Protein AF-A0A6L7G512-F1 (afdb_monomer_lite)

Radius of gyration: 32.89 Å; chains: 1; bounding box: 105×60×98 Å

InterPro domains:
  IPR036365 PGBD-like superfamily [SSF47090] (219-262)
  IPR036366 PGBD superfamily [G3DSA:1.10.101.10] (225-285)

Organism: NCBI:txid2692189

Sequence (289 aa):
MRIPGGPLALLLLGLGTALPGAALAVPCVGENFDQPLPGATGVARETVDVPAANYPGLWQKGIVAGYVYRLYADLTGTLEAWSDTGPSPWRIDVTCRSGESCSQSQRGTPPEEASLAAAALGNCLLGQAVSAADFTAPAPAPAPAAAPAPALAPADAPADAAETGRPAGLSGGDSTSAAQAVAAGEAPPAPDTAPAGGEAPPDGAGPQSAPPQAPATPCGLASIQPGRNPVQTLQRLLGAAGQDPGPADGLMGTRTRQALAALLGNQQAAALSVEQAVSALDQRLCRPE

Foldseek 3Di:
DDDDDDDDPDDPPPPPPPDPPPPPQFQQADLQSPHHHAQWDPKDKAADPDDDPPDQRIWIWTAAQQWIKIGHNQLKMKTFHDDPPDGGQKMWIWHDDAPDFIDIDIHHDDDPLSVQLSNLSRCSSNRHHDHSVSSHDDDPDPPPPPDPPPPDDDDDDDDDDDDDDDDDDDDDDDDDDDDDDDDDDDDDDDDDDDDDDDDDDDDDDPDDPDPPDDDDDQWQLRVDDADPDLQLNLCVSLVVVVAPLDDSPSDLDPSSLVSLCVLLVHNCSSVDDSVRSSVSSRCCGVDPD

pLDDT: mean 77.84, std 20.04, range [36.94, 98.31]

Secondary structure (DSSP, 8-state):
---------------------------SS-TTS-SPPTT-EEEEEEE-SS--TT--SEEEEEEETTEEEEEETTSEEEEEE--SSSS-S-EEEEE--TTSPPEEEEES---HHHHHHHHHHHHHHTT----HHHHSPPPPPPPP--PPPPP-PPPPP----------------------------PPPPPPPP------PPPS------------PPP-GGGGS---SSHHHHHHHHHHHTT------SS---HHHHHHHHHHHT-GGGGGS-HHHHHHHHHHHHHS--

Structure (mmCIF, N/CA/C/O backbone):
data_AF-A0A6L7G512-F1
#
_entry.id   AF-A0A6L7G512-F1
#
loop_
_atom_site.group_PDB
_atom_site.id
_atom_site.type_symbol
_atom_site.label_atom_id
_atom_site.label_alt_id
_atom_site.label_comp_id
_atom_site.label_asym_id
_atom_site.label_entity_id
_atom_site.label_seq_id
_atom_site.pdbx_PDB_ins_code
_atom_site.Cartn_x
_atom_site.Cartn_y
_atom_site.Cartn_z
_atom_site.occupancy
_atom_site.B_iso_or_equiv
_atom_site.auth_seq_id
_atom_site.auth_comp_id
_atom_site.auth_asym_id
_atom_site.auth_atom_id
_atom_site.pdbx_PDB_model_num
ATOM 1 N N . MET A 1 1 ? -61.419 -10.486 -69.264 1.00 47.16 1 MET A N 1
ATOM 2 C CA . MET A 1 1 ? -60.227 -11.211 -68.773 1.00 47.16 1 MET A CA 1
ATOM 3 C C . MET A 1 1 ? -60.213 -11.135 -67.253 1.00 47.16 1 MET A C 1
ATOM 5 O O . MET A 1 1 ? -60.159 -10.039 -66.718 1.00 47.16 1 MET A O 1
ATOM 9 N N . ARG A 1 2 ? -60.392 -12.277 -66.577 1.00 51.00 2 ARG A N 1
ATOM 10 C CA . ARG A 1 2 ? -60.352 -12.440 -65.112 1.00 51.00 2 ARG A CA 1
ATOM 11 C C . ARG A 1 2 ? -58.931 -12.863 -64.725 1.00 51.00 2 ARG A C 1
ATOM 13 O O . ARG A 1 2 ? -58.455 -13.846 -65.282 1.00 51.00 2 ARG A O 1
ATOM 20 N N . ILE A 1 3 ? -58.299 -12.168 -63.782 1.00 49.72 3 ILE A N 1
ATOM 21 C CA . ILE A 1 3 ? -57.072 -12.619 -63.106 1.00 49.72 3 ILE A CA 1
ATOM 22 C C . ILE A 1 3 ? -57.438 -12.892 -61.634 1.00 49.72 3 ILE A C 1
ATOM 24 O O . ILE A 1 3 ? -58.091 -12.040 -61.027 1.00 49.72 3 ILE A O 1
ATOM 28 N N . PRO A 1 4 ? -57.113 -14.075 -61.079 1.00 64.31 4 PRO A N 1
ATOM 29 C CA . PRO A 1 4 ? -57.481 -14.465 -59.721 1.00 64.31 4 PRO A CA 1
ATOM 30 C C . PRO A 1 4 ? -56.522 -13.875 -58.678 1.00 64.31 4 PRO A C 1
ATOM 32 O O . PRO A 1 4 ? -55.326 -13.728 -58.924 1.00 64.31 4 PRO A O 1
ATOM 35 N N . GLY A 1 5 ? -57.074 -13.547 -57.508 1.00 58.62 5 GLY A N 1
ATOM 36 C CA . GLY A 1 5 ? -56.340 -13.060 -56.346 1.00 58.62 5 GLY A CA 1
ATOM 37 C C . GLY A 1 5 ? -55.573 -14.167 -55.621 1.00 58.62 5 GLY A C 1
ATOM 38 O O . GLY A 1 5 ? -56.066 -15.283 -55.468 1.00 58.62 5 GLY A O 1
ATOM 39 N N . GLY A 1 6 ? -54.380 -13.817 -55.145 1.00 55.09 6 GLY A N 1
ATOM 40 C CA . GLY A 1 6 ? -53.618 -14.574 -54.156 1.00 55.09 6 GLY A CA 1
ATOM 41 C C . GLY A 1 6 ? -53.439 -13.733 -52.884 1.00 55.09 6 GLY A C 1
ATOM 42 O O . GLY A 1 6 ? -53.294 -12.512 -52.993 1.00 55.09 6 GLY A O 1
ATOM 43 N N . PRO A 1 7 ? -53.475 -14.339 -51.684 1.00 61.19 7 PRO A N 1
ATOM 44 C CA . PRO A 1 7 ? -53.345 -13.608 -50.432 1.00 61.19 7 PRO A CA 1
ATOM 45 C C . PRO A 1 7 ? -51.887 -13.191 -50.213 1.00 61.19 7 PRO A C 1
ATOM 47 O O . PRO A 1 7 ? -50.977 -14.019 -50.182 1.00 61.19 7 PRO A O 1
ATOM 50 N N . LEU A 1 8 ? -51.679 -11.886 -50.053 1.00 61.16 8 LEU A N 1
ATOM 51 C CA . LEU A 1 8 ? -50.407 -11.291 -49.667 1.00 61.16 8 LEU A CA 1
ATOM 52 C C . LEU A 1 8 ? -50.157 -11.614 -48.182 1.00 61.16 8 LEU A C 1
ATOM 54 O O . LEU A 1 8 ? -50.692 -10.956 -47.291 1.00 61.16 8 LEU A O 1
ATOM 58 N N . ALA A 1 9 ? -49.392 -12.672 -47.915 1.00 56.28 9 ALA A N 1
ATOM 59 C CA . ALA A 1 9 ? -48.936 -13.017 -46.574 1.00 56.28 9 ALA A CA 1
ATOM 60 C C . ALA A 1 9 ? -47.845 -12.023 -46.140 1.00 56.28 9 ALA A C 1
ATOM 62 O O . ALA A 1 9 ? -46.694 -12.110 -46.567 1.00 56.28 9 ALA A O 1
ATOM 63 N N . LEU A 1 10 ? -48.230 -11.048 -45.315 1.00 59.72 10 LEU A N 1
ATOM 64 C CA . LEU A 1 10 ? -47.330 -10.072 -44.709 1.00 59.72 10 LEU A CA 1
ATOM 65 C C . LEU A 1 10 ? -46.574 -10.747 -43.550 1.00 59.72 10 LEU A C 1
ATOM 67 O O . LEU A 1 10 ? -47.093 -10.881 -42.443 1.00 59.72 10 LEU A O 1
ATOM 71 N N . LEU A 1 11 ? -45.359 -11.223 -43.818 1.00 60.06 11 LEU A N 1
ATOM 72 C CA . LEU A 1 11 ? -44.483 -11.837 -42.821 1.00 60.06 11 LEU A CA 1
ATOM 73 C C . LEU A 1 11 ? -43.680 -10.726 -42.118 1.00 60.06 11 LEU A C 1
ATOM 75 O O . LEU A 1 11 ? -42.641 -10.283 -42.601 1.00 60.06 11 LEU A O 1
ATOM 79 N N . LEU A 1 12 ? -44.203 -10.232 -40.992 1.00 53.69 12 LEU A N 1
ATOM 80 C CA . LEU A 1 12 ? -43.515 -9.300 -40.091 1.00 53.69 12 LEU A CA 1
ATOM 81 C C . LEU A 1 12 ? -42.416 -10.051 -39.319 1.00 53.69 12 LEU A C 1
ATOM 83 O O . LEU A 1 12 ? -42.640 -10.580 -38.233 1.00 53.69 12 LEU A O 1
ATOM 87 N N . LEU A 1 13 ? -41.217 -10.106 -39.900 1.00 57.62 13 LEU A N 1
ATOM 88 C CA . LEU A 1 13 ? -39.984 -10.484 -39.209 1.00 57.62 13 LEU A CA 1
ATOM 89 C C . LEU A 1 13 ? -39.595 -9.358 -38.240 1.00 57.62 13 LEU A C 1
ATOM 91 O O . LEU A 1 13 ? -38.955 -8.378 -38.617 1.00 57.62 13 LEU A O 1
ATOM 95 N N . GLY A 1 14 ? -40.014 -9.494 -36.983 1.00 51.41 14 GLY A N 1
ATOM 96 C CA . GLY A 1 14 ? -39.546 -8.658 -35.883 1.00 51.41 14 GLY A CA 1
ATOM 97 C C . GLY A 1 14 ? -38.083 -8.963 -35.565 1.00 51.41 14 GLY A C 1
ATOM 98 O O . GLY A 1 14 ? -37.797 -9.842 -34.757 1.00 51.41 14 GLY A O 1
ATOM 99 N N . LEU A 1 15 ? -37.155 -8.235 -36.193 1.00 62.34 15 LEU A N 1
ATOM 100 C CA . LEU A 1 15 ? -35.772 -8.143 -35.727 1.00 62.34 15 LEU A CA 1
ATOM 101 C C . LEU A 1 15 ? -35.766 -7.365 -34.403 1.00 62.34 15 LEU A C 1
ATOM 103 O O . LEU A 1 15 ? -35.697 -6.138 -34.379 1.00 62.34 15 LEU A O 1
ATOM 107 N N . GLY A 1 16 ? -35.860 -8.090 -33.289 1.00 53.38 16 GLY A N 1
ATOM 108 C CA . GLY A 1 16 ? -35.550 -7.561 -31.967 1.00 53.38 16 GLY A CA 1
ATOM 109 C C . GLY A 1 16 ? -34.047 -7.326 -31.856 1.00 53.38 16 GLY A C 1
ATOM 110 O O . GLY A 1 16 ? -33.309 -8.209 -31.430 1.00 53.38 16 GLY A O 1
ATOM 111 N N . THR A 1 17 ? -33.579 -6.146 -32.259 1.00 60.88 17 THR A N 1
ATOM 112 C CA . THR A 1 17 ? -32.226 -5.678 -31.949 1.00 60.88 17 THR A CA 1
ATOM 113 C C . THR A 1 17 ? -32.132 -5.459 -30.443 1.00 60.88 17 THR A C 1
ATOM 115 O O . THR A 1 17 ? -32.562 -4.426 -29.930 1.00 60.88 17 THR A O 1
ATOM 118 N N . ALA A 1 18 ? -31.602 -6.449 -29.723 1.00 58.38 18 ALA A N 1
ATOM 119 C CA . ALA A 1 18 ? -31.149 -6.267 -28.354 1.00 58.38 18 ALA A CA 1
ATOM 120 C C . ALA A 1 18 ? -30.026 -5.222 -28.379 1.00 58.38 18 ALA A C 1
ATOM 122 O O . ALA A 1 18 ? -28.913 -5.513 -28.816 1.00 58.38 18 ALA A O 1
ATOM 123 N N . LEU A 1 19 ? -30.336 -3.985 -27.984 1.00 63.53 19 LEU A N 1
ATOM 124 C CA . LEU A 1 19 ? -29.306 -2.984 -27.742 1.00 63.53 19 LEU A CA 1
ATOM 125 C C . LEU A 1 19 ? -28.418 -3.518 -26.611 1.00 63.53 19 LEU A C 1
ATOM 127 O O . LEU A 1 19 ? -28.951 -3.798 -25.532 1.00 63.53 19 LEU A O 1
ATOM 131 N N . PRO A 1 20 ? -27.101 -3.692 -26.824 1.00 63.34 20 PRO A N 1
ATOM 132 C CA . PRO A 1 20 ? -26.201 -3.996 -25.728 1.00 63.34 20 PRO A CA 1
ATOM 133 C C . PRO A 1 20 ? -26.309 -2.837 -24.740 1.00 63.34 20 PRO A C 1
ATOM 135 O O . PRO A 1 20 ? -26.026 -1.688 -25.082 1.00 63.34 20 PRO A O 1
ATOM 138 N N . GLY A 1 21 ? -26.810 -3.129 -23.540 1.00 57.78 21 GLY A N 1
ATOM 139 C CA . GLY A 1 21 ? -26.866 -2.150 -22.468 1.00 57.78 21 GLY A CA 1
ATOM 140 C C . GLY A 1 21 ? -25.460 -1.614 -22.252 1.00 57.78 21 GLY A C 1
ATOM 141 O O . GLY A 1 21 ? -24.543 -2.391 -21.987 1.00 57.78 21 GLY A O 1
ATOM 142 N N . ALA A 1 22 ? -25.285 -0.304 -22.414 1.00 52.94 22 ALA A N 1
ATOM 143 C CA . ALA A 1 22 ? -24.055 0.368 -22.045 1.00 52.94 22 ALA A CA 1
ATOM 144 C C . ALA A 1 22 ? -23.878 0.175 -20.536 1.00 52.94 22 ALA A C 1
ATOM 146 O O . ALA A 1 22 ? -24.505 0.864 -19.731 1.00 52.94 22 ALA A O 1
ATOM 147 N N . ALA A 1 23 ? -23.083 -0.823 -20.155 1.00 58.09 23 ALA A N 1
ATOM 148 C CA . ALA A 1 23 ? -22.605 -0.952 -18.797 1.00 58.09 23 ALA A CA 1
ATOM 149 C C . ALA A 1 23 ? -21.802 0.318 -18.526 1.00 58.09 23 ALA A C 1
ATOM 151 O O . ALA A 1 23 ? -20.754 0.537 -19.135 1.00 58.09 23 ALA A O 1
ATOM 152 N N . LEU A 1 24 ? -22.351 1.199 -17.688 1.00 56.44 24 LEU A N 1
ATOM 153 C CA . LEU A 1 24 ? -21.620 2.361 -17.218 1.00 56.44 24 LEU A CA 1
ATOM 154 C C . LEU A 1 24 ? -20.349 1.826 -16.565 1.00 56.44 24 LEU A C 1
ATOM 156 O O . LEU A 1 24 ? -20.419 1.039 -15.621 1.00 56.44 24 LEU A O 1
ATOM 160 N N . ALA A 1 25 ? -19.208 2.192 -17.144 1.00 57.16 25 ALA A N 1
ATOM 161 C CA . ALA A 1 25 ? -17.897 1.895 -16.607 1.00 57.16 25 ALA A CA 1
ATOM 162 C C . ALA A 1 25 ? -17.868 2.376 -15.155 1.00 57.16 25 ALA A C 1
ATOM 164 O O . ALA A 1 25 ? -17.892 3.579 -14.898 1.00 57.16 25 ALA A O 1
ATOM 165 N N . VAL A 1 26 ? -17.899 1.436 -14.211 1.00 68.56 26 VAL A N 1
ATOM 166 C CA . VAL A 1 26 ? -17.764 1.767 -12.795 1.00 68.56 26 VAL A CA 1
ATOM 167 C C . VAL A 1 26 ? -16.361 2.349 -12.624 1.00 68.56 26 VAL A C 1
ATOM 169 O O . VAL A 1 26 ? -15.409 1.739 -13.126 1.00 68.56 26 VAL A O 1
ATOM 172 N N . PRO A 1 27 ? -16.212 3.518 -11.976 1.00 75.88 27 PRO A N 1
ATOM 173 C CA . PRO A 1 27 ? -14.898 4.072 -11.706 1.00 75.88 27 PRO A CA 1
ATOM 174 C C . PRO A 1 27 ? -14.071 3.026 -10.960 1.00 75.88 27 PRO A C 1
ATOM 176 O O . PRO A 1 27 ? -14.534 2.372 -10.029 1.00 75.88 27 PRO A O 1
ATOM 179 N N . CYS A 1 28 ? -12.845 2.825 -11.418 1.00 84.38 28 CYS A N 1
ATOM 180 C CA . CYS A 1 28 ? -11.943 1.796 -10.902 1.00 84.38 28 CYS A CA 1
ATOM 181 C C . CYS A 1 28 ? -11.558 1.991 -9.424 1.00 84.38 28 CYS A C 1
ATOM 183 O O . CYS A 1 28 ? -11.136 1.038 -8.774 1.00 84.38 28 CYS A O 1
ATOM 185 N N . VAL A 1 29 ? -11.714 3.210 -8.903 1.00 83.25 29 VAL A N 1
ATOM 186 C CA . VAL A 1 29 ? -11.622 3.550 -7.484 1.00 83.25 29 VAL A CA 1
ATOM 187 C C . VAL A 1 29 ? -12.834 4.403 -7.137 1.00 83.25 29 VAL A C 1
ATOM 189 O O . VAL A 1 29 ? -13.165 5.342 -7.860 1.00 83.25 29 VAL A O 1
ATOM 192 N N . GLY A 1 30 ? -13.504 4.075 -6.034 1.00 83.94 30 GLY A N 1
ATOM 193 C CA . GLY A 1 30 ? -14.590 4.896 -5.505 1.00 83.94 30 GLY A CA 1
ATOM 194 C C . GLY A 1 30 ? -14.076 6.258 -5.034 1.00 83.94 30 GLY A C 1
ATOM 195 O O . GLY A 1 30 ? -12.899 6.398 -4.695 1.00 83.94 30 GLY A O 1
ATOM 196 N N . GLU A 1 31 ? -14.968 7.250 -4.952 1.00 82.31 31 GLU A N 1
ATOM 197 C CA . GLU A 1 31 ? -14.641 8.609 -4.481 1.00 82.31 31 GLU A CA 1
ATOM 198 C C . GLU A 1 31 ? -13.955 8.620 -3.099 1.00 82.31 31 GLU A C 1
ATOM 200 O O . GLU A 1 31 ? -13.202 9.539 -2.790 1.00 82.31 31 GLU A O 1
ATOM 205 N N . ASN A 1 32 ? -14.171 7.583 -2.276 1.00 86.06 32 ASN A N 1
ATOM 206 C CA . ASN A 1 32 ? -13.600 7.454 -0.934 1.00 86.06 32 ASN A CA 1
ATOM 207 C C . ASN A 1 32 ? -12.530 6.358 -0.820 1.00 86.06 32 ASN A C 1
ATOM 209 O O . ASN A 1 32 ? -12.247 5.890 0.296 1.00 86.06 32 ASN A O 1
ATOM 213 N N . PHE A 1 33 ? -11.944 5.930 -1.946 1.00 91.88 33 PHE A N 1
ATOM 214 C CA . PHE A 1 33 ? -10.959 4.843 -2.005 1.00 91.88 33 PHE A CA 1
ATOM 215 C C . PHE A 1 33 ? -11.460 3.533 -1.373 1.00 91.88 33 PHE A C 1
ATOM 217 O O . PHE A 1 33 ? -10.685 2.739 -0.835 1.00 91.88 33 PHE A O 1
ATOM 224 N N . ASP A 1 34 ? -12.774 3.329 -1.395 1.00 89.00 34 ASP A N 1
ATOM 225 C CA . ASP A 1 34 ? -13.483 2.181 -0.829 1.00 89.00 34 ASP A CA 1
ATOM 226 C C . ASP A 1 34 ? -13.515 0.978 -1.781 1.00 89.00 34 ASP A C 1
ATOM 228 O O . ASP A 1 34 ? -13.637 -0.162 -1.333 1.00 89.00 34 ASP A O 1
ATOM 232 N N . GLN A 1 35 ? -13.319 1.222 -3.078 1.00 91.88 35 GLN A N 1
ATOM 233 C CA . GLN A 1 35 ? -13.223 0.181 -4.090 1.00 91.88 35 GLN A CA 1
ATOM 234 C C . GLN A 1 35 ? -11.752 -0.135 -4.409 1.00 91.88 35 GLN A C 1
ATOM 236 O O . GLN A 1 35 ? -10.982 0.792 -4.679 1.00 91.88 35 GLN A O 1
ATOM 241 N N . PRO A 1 36 ? -11.328 -1.410 -4.355 1.00 94.12 36 PRO A N 1
ATOM 242 C CA . PRO A 1 36 ? -9.974 -1.809 -4.725 1.00 94.12 36 PRO A CA 1
ATOM 243 C C . PRO A 1 36 ? -9.766 -1.749 -6.242 1.00 94.12 36 PRO A C 1
ATOM 245 O O . PRO A 1 36 ? -10.708 -1.966 -7.007 1.00 94.12 36 PRO A O 1
ATOM 248 N N . LEU A 1 37 ? -8.513 -1.552 -6.671 1.00 94.94 37 LEU A N 1
ATOM 249 C CA . LEU A 1 37 ? -8.147 -1.706 -8.080 1.00 94.94 37 LEU A CA 1
ATOM 250 C C . LEU A 1 37 ? -8.505 -3.121 -8.587 1.00 94.94 37 LEU A C 1
ATOM 252 O O . LEU A 1 37 ? -8.323 -4.103 -7.858 1.00 94.94 37 LEU A O 1
ATOM 256 N N . PRO A 1 38 ? -8.975 -3.269 -9.837 1.00 93.88 38 PRO A N 1
ATOM 257 C CA . PRO A 1 38 ? -9.246 -4.577 -10.426 1.00 93.88 38 PRO A CA 1
ATOM 258 C C . PRO A 1 38 ? -8.023 -5.506 -10.380 1.00 93.88 38 PRO A C 1
ATOM 260 O O . PRO A 1 38 ? -6.967 -5.188 -10.917 1.00 93.88 38 PRO A O 1
ATOM 263 N N . GLY A 1 39 ? -8.172 -6.671 -9.744 1.00 93.00 39 GLY A N 1
ATOM 264 C CA . GLY A 1 39 ? -7.083 -7.643 -9.577 1.00 93.00 39 GLY A CA 1
ATOM 265 C C . GLY A 1 39 ? -6.109 -7.330 -8.436 1.00 93.00 39 GLY A C 1
ATOM 266 O O . GLY A 1 39 ? -5.156 -8.081 -8.235 1.00 93.00 39 GLY A O 1
ATOM 267 N N . ALA A 1 40 ? -6.338 -6.259 -7.672 1.00 96.00 40 ALA A N 1
ATOM 268 C CA . ALA A 1 40 ? -5.511 -5.947 -6.521 1.00 96.00 40 ALA A CA 1
ATOM 269 C C . ALA A 1 40 ? -5.783 -6.866 -5.324 1.00 96.00 40 ALA A C 1
ATOM 271 O O . ALA A 1 40 ? -6.912 -7.273 -5.049 1.00 96.00 40 ALA A O 1
ATOM 272 N N . THR A 1 41 ? -4.728 -7.136 -4.563 1.00 95.94 41 THR A N 1
ATOM 273 C CA . THR A 1 41 ? -4.755 -7.907 -3.317 1.00 95.94 41 THR A CA 1
ATOM 274 C C . THR A 1 41 ? -4.118 -7.106 -2.185 1.00 95.94 41 THR A C 1
ATOM 276 O O . THR A 1 41 ? -3.411 -6.124 -2.420 1.00 95.94 41 THR A O 1
ATOM 279 N N . GLY A 1 42 ? -4.409 -7.484 -0.935 1.00 94.12 42 GLY A N 1
ATOM 280 C CA . GLY A 1 42 ? -3.861 -6.797 0.241 1.00 94.12 42 GLY A CA 1
ATOM 281 C C . GLY A 1 42 ? -4.232 -5.312 0.318 1.00 94.12 42 GLY A C 1
ATOM 282 O O . GLY A 1 42 ? -3.453 -4.514 0.836 1.00 94.12 42 GLY A O 1
ATOM 283 N N . VAL A 1 43 ? -5.389 -4.933 -0.238 1.00 96.56 43 VAL A N 1
ATOM 284 C CA . VAL A 1 43 ? -5.797 -3.531 -0.334 1.00 96.56 43 VAL A CA 1
ATOM 285 C C . VAL A 1 43 ? -6.154 -2.993 1.045 1.00 96.56 43 VAL A C 1
ATOM 287 O O . VAL A 1 43 ? -6.997 -3.545 1.751 1.00 96.56 43 VAL A O 1
ATOM 290 N N . ALA A 1 44 ? -5.512 -1.892 1.417 1.00 95.19 44 ALA A N 1
ATOM 291 C CA . ALA A 1 44 ? -5.744 -1.185 2.659 1.00 95.19 44 ALA A CA 1
ATOM 292 C C . ALA A 1 44 ? -5.918 0.307 2.383 1.00 95.19 44 ALA A C 1
ATOM 294 O O . ALA A 1 44 ? -5.197 0.905 1.583 1.00 95.19 44 ALA A O 1
ATOM 295 N N . ARG A 1 45 ? -6.866 0.910 3.095 1.00 94.56 45 ARG A N 1
ATOM 296 C CA . ARG A 1 45 ? -7.060 2.354 3.118 1.00 94.56 45 ARG A CA 1
ATOM 297 C C . ARG A 1 45 ? -6.368 2.914 4.348 1.00 94.56 45 ARG A C 1
ATOM 299 O O . ARG A 1 45 ? -6.588 2.429 5.457 1.00 94.56 45 ARG A O 1
ATOM 306 N N . GLU A 1 46 ? -5.536 3.918 4.148 1.00 92.31 46 GLU A N 1
ATOM 307 C CA . GLU A 1 46 ? -4.810 4.582 5.217 1.00 92.31 46 GLU A CA 1
ATOM 308 C C . GLU A 1 46 ? -5.282 6.026 5.332 1.00 92.31 46 GLU A C 1
ATOM 310 O O . GLU A 1 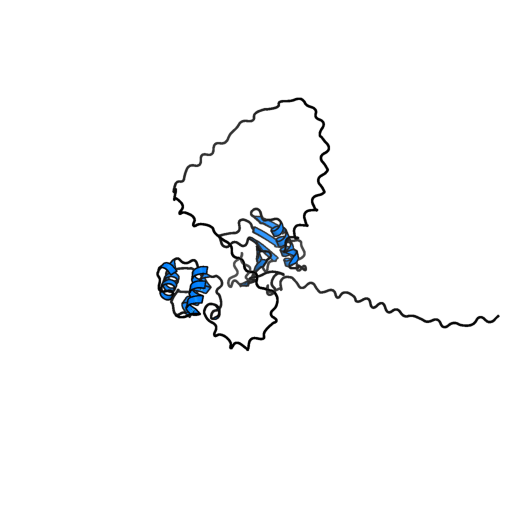46 ? -5.546 6.701 4.337 1.00 92.31 46 GLU A O 1
ATOM 315 N N . THR A 1 47 ? -5.418 6.474 6.575 1.00 90.12 47 THR A N 1
ATOM 316 C CA . THR A 1 47 ? -5.796 7.839 6.928 1.00 90.12 47 THR A CA 1
ATOM 317 C C . THR A 1 47 ? -4.757 8.426 7.860 1.00 90.12 47 THR A C 1
ATOM 319 O O . THR A 1 47 ? -4.295 7.735 8.773 1.00 90.12 47 THR A O 1
ATOM 322 N N . VAL A 1 48 ? -4.439 9.704 7.684 1.00 86.38 48 VAL A N 1
ATOM 323 C CA . VAL A 1 48 ? -3.598 10.452 8.624 1.00 86.38 48 VAL A CA 1
ATOM 324 C C . VAL A 1 48 ? -4.423 11.561 9.253 1.00 86.38 48 VAL A C 1
ATOM 326 O O . VAL A 1 48 ? -5.063 12.339 8.556 1.00 86.38 48 VAL A O 1
ATOM 329 N N . ASP A 1 49 ? -4.386 11.604 10.582 1.00 77.25 49 ASP A N 1
ATOM 330 C CA . ASP A 1 49 ? -5.160 12.525 11.423 1.00 77.25 49 ASP A CA 1
ATOM 331 C C . ASP A 1 49 ? -4.679 13.982 11.292 1.00 77.25 49 ASP A C 1
ATOM 333 O O . ASP A 1 49 ? -5.459 14.926 11.348 1.00 77.25 49 ASP A O 1
ATOM 337 N N . VAL A 1 50 ? -3.379 14.176 11.043 1.00 76.44 50 VAL A N 1
ATOM 338 C CA . VAL A 1 50 ? -2.773 15.501 10.865 1.00 76.44 50 VAL A CA 1
ATOM 339 C C . VAL A 1 50 ? -2.296 15.656 9.420 1.00 76.44 50 VAL A C 1
ATOM 341 O O . VAL A 1 50 ? -1.227 15.139 9.082 1.00 76.44 50 VAL A O 1
ATOM 344 N N . PRO A 1 51 ? -3.048 16.362 8.555 1.00 64.50 51 PRO A N 1
ATOM 345 C CA . PRO A 1 51 ? -2.619 16.645 7.193 1.00 64.50 51 PRO A CA 1
ATOM 346 C C . PRO A 1 51 ? -1.327 17.465 7.230 1.00 64.50 51 PRO A C 1
ATOM 348 O O . PRO A 1 51 ? -1.319 18.635 7.613 1.00 64.50 51 PRO A O 1
ATOM 351 N N . ALA A 1 52 ? -0.212 16.849 6.856 1.00 70.38 52 ALA A N 1
ATOM 352 C CA . ALA A 1 52 ? 0.997 17.583 6.518 1.00 70.38 52 ALA A CA 1
ATOM 353 C C . ALA A 1 52 ? 0.932 17.965 5.036 1.00 70.38 52 ALA A C 1
ATOM 355 O O . ALA A 1 52 ? 0.297 17.269 4.247 1.00 70.38 52 ALA A O 1
ATOM 356 N N . ALA A 1 53 ? 1.642 19.023 4.637 1.00 65.94 53 ALA A N 1
ATOM 357 C CA . ALA A 1 53 ? 1.649 19.518 3.254 1.00 65.94 53 ALA A CA 1
ATOM 358 C C . ALA A 1 53 ? 1.955 18.441 2.188 1.00 65.94 53 ALA A C 1
ATOM 360 O O . ALA A 1 53 ? 1.558 18.595 1.042 1.00 65.94 53 ALA A O 1
ATOM 361 N N . ASN A 1 54 ? 2.624 17.348 2.575 1.00 63.34 54 ASN A N 1
ATOM 362 C CA . ASN A 1 54 ? 3.038 16.267 1.678 1.00 63.34 54 ASN A CA 1
ATOM 363 C C . ASN A 1 54 ? 2.220 14.968 1.836 1.00 63.34 54 ASN A C 1
ATOM 365 O O . ASN A 1 54 ? 2.561 13.974 1.202 1.00 63.34 54 ASN A O 1
ATOM 369 N N . TYR A 1 55 ? 1.203 14.935 2.706 1.00 67.00 55 TYR A N 1
ATOM 370 C CA . TYR A 1 55 ? 0.415 13.728 2.976 1.00 67.00 55 TYR A CA 1
ATOM 371 C C . TYR A 1 55 ? -1.081 14.040 2.888 1.00 67.00 55 TYR A C 1
ATOM 373 O O . TYR A 1 55 ? -1.660 14.509 3.874 1.00 67.00 55 TYR A O 1
ATOM 381 N N . PRO A 1 56 ? -1.724 13.787 1.732 1.00 65.31 56 PRO A N 1
ATOM 382 C CA . PRO A 1 56 ? -3.172 13.883 1.635 1.00 65.31 56 PRO A CA 1
ATOM 383 C C . PRO A 1 56 ? -3.764 12.871 2.619 1.00 65.31 56 PRO A C 1
ATOM 385 O O . PRO A 1 56 ? -3.354 11.713 2.659 1.00 65.31 56 PRO A O 1
ATOM 388 N N . GLY A 1 57 ? -4.677 13.323 3.479 1.00 83.25 57 GLY A N 1
ATOM 389 C CA . GLY A 1 57 ? -5.125 12.587 4.669 1.00 83.25 57 GLY A CA 1
ATOM 390 C C . GLY A 1 57 ? -5.810 11.237 4.414 1.00 83.25 57 GLY A C 1
ATOM 391 O O . GLY A 1 57 ? -6.189 10.585 5.383 1.00 83.25 57 GLY A O 1
ATOM 392 N N . LEU A 1 58 ? -5.961 10.810 3.156 1.00 90.62 58 LEU A N 1
ATOM 393 C CA . LEU A 1 58 ? -6.511 9.526 2.735 1.00 90.62 58 LEU A CA 1
ATOM 394 C C . LEU A 1 58 ? -5.734 8.993 1.521 1.00 90.62 58 LEU A C 1
ATOM 396 O O . LEU A 1 58 ? -5.585 9.700 0.522 1.00 90.62 58 LEU A O 1
ATOM 400 N N . TRP A 1 59 ? -5.287 7.739 1.584 1.00 94.38 59 TRP A N 1
ATOM 401 C CA . TRP A 1 59 ? -4.759 7.020 0.422 1.00 94.38 59 TRP A CA 1
ATOM 402 C C . TRP A 1 59 ? -5.121 5.538 0.464 1.00 94.38 59 TRP A C 1
ATOM 404 O O . TRP A 1 59 ? -5.407 4.968 1.520 1.00 94.38 59 TRP A O 1
ATOM 414 N N . GLN A 1 60 ? -5.095 4.899 -0.701 1.00 96.00 60 GLN A N 1
ATOM 415 C CA . GLN A 1 60 ? -5.208 3.450 -0.834 1.00 96.00 60 GLN A CA 1
ATOM 416 C C . GLN A 1 60 ? -3.844 2.867 -1.167 1.00 96.00 60 GLN A C 1
ATOM 418 O O . GLN A 1 60 ? -3.116 3.425 -1.982 1.00 96.00 60 GLN A O 1
ATOM 423 N N . LYS A 1 61 ? -3.506 1.728 -0.573 1.00 96.56 61 LYS A N 1
ATOM 424 C CA . LYS A 1 61 ? -2.344 0.930 -0.961 1.00 96.56 61 LYS A CA 1
ATOM 425 C C . LYS A 1 61 ? -2.755 -0.514 -1.195 1.00 96.56 61 LYS A C 1
ATOM 427 O O . LYS A 1 61 ? -3.689 -0.990 -0.556 1.00 96.56 61 LYS A O 1
ATOM 432 N N . GLY A 1 62 ? -2.039 -1.219 -2.055 1.00 96.25 62 GLY A N 1
ATOM 433 C CA . GLY A 1 62 ? -2.271 -2.637 -2.308 1.00 96.25 62 GLY A CA 1
ATOM 434 C C . GLY A 1 62 ? -1.211 -3.220 -3.230 1.00 96.25 62 GLY A C 1
ATOM 435 O O . GLY A 1 62 ? -0.206 -2.569 -3.519 1.00 96.25 62 GLY A O 1
ATOM 436 N N . ILE A 1 63 ? -1.444 -4.447 -3.684 1.00 96.31 63 ILE A N 1
ATOM 437 C CA . ILE A 1 63 ? -0.572 -5.151 -4.624 1.00 96.31 63 ILE A CA 1
ATOM 438 C C . ILE A 1 63 ? -1.366 -5.453 -5.888 1.00 96.31 63 ILE A C 1
ATOM 440 O O . ILE A 1 63 ? -2.412 -6.091 -5.799 1.00 96.31 63 ILE A O 1
ATOM 444 N N . VAL A 1 64 ? -0.872 -5.045 -7.054 1.00 96.31 64 VAL A N 1
ATOM 445 C CA . VAL A 1 64 ? -1.478 -5.344 -8.359 1.00 96.31 64 VAL A CA 1
ATOM 446 C C . VAL A 1 64 ? -0.395 -5.830 -9.318 1.00 96.31 64 VAL A C 1
ATOM 448 O O . VAL A 1 64 ? 0.665 -5.220 -9.407 1.00 96.31 64 VAL A O 1
ATOM 451 N N . ALA A 1 65 ? -0.624 -6.970 -9.977 1.00 93.44 65 ALA A N 1
ATOM 452 C CA . ALA A 1 65 ? 0.348 -7.606 -10.877 1.00 93.44 65 ALA A CA 1
ATOM 453 C C . ALA A 1 65 ? 1.765 -7.798 -10.280 1.00 93.44 65 ALA A C 1
ATOM 455 O O . ALA A 1 65 ? 2.762 -7.749 -10.989 1.00 93.44 65 ALA A O 1
ATOM 456 N N . GLY A 1 66 ? 1.864 -8.012 -8.961 1.00 92.69 66 GLY A N 1
ATOM 457 C CA . GLY A 1 66 ? 3.147 -8.152 -8.255 1.00 92.69 66 GLY A CA 1
ATOM 458 C C . GLY A 1 66 ? 3.828 -6.829 -7.876 1.00 92.69 66 GLY A C 1
ATOM 459 O O . GLY A 1 66 ? 4.899 -6.848 -7.271 1.00 92.69 66 GLY A O 1
ATOM 460 N N . TYR A 1 67 ? 3.205 -5.687 -8.170 1.00 96.38 67 TYR A N 1
ATOM 461 C CA . TYR A 1 67 ? 3.695 -4.355 -7.816 1.00 96.38 67 TYR A CA 1
ATOM 462 C C . TYR A 1 67 ? 2.925 -3.767 -6.646 1.00 96.38 67 TYR A C 1
ATOM 464 O O . TYR A 1 67 ? 1.707 -3.919 -6.548 1.00 96.38 67 TYR A O 1
ATOM 472 N N . VAL A 1 68 ? 3.623 -3.039 -5.781 1.00 96.88 68 VAL A N 1
ATOM 473 C CA . VAL A 1 68 ? 2.987 -2.255 -4.722 1.00 96.88 68 VAL A CA 1
ATOM 474 C C . VAL A 1 68 ? 2.498 -0.960 -5.346 1.00 96.88 68 VAL A C 1
ATOM 476 O O . VAL A 1 68 ? 3.297 -0.213 -5.912 1.00 96.88 68 VAL A O 1
ATOM 479 N N . TYR A 1 69 ? 1.209 -0.668 -5.211 1.00 97.56 69 TYR A N 1
ATOM 480 C CA . TYR A 1 69 ? 0.658 0.614 -5.626 1.00 97.56 69 TYR A CA 1
ATOM 481 C C . TYR A 1 69 ? 0.239 1.456 -4.422 1.00 97.56 69 TYR A C 1
ATOM 483 O O . TYR A 1 69 ? -0.117 0.935 -3.359 1.00 97.56 69 TYR A O 1
ATOM 491 N N . ARG A 1 70 ? 0.252 2.777 -4.610 1.00 96.69 70 ARG A N 1
ATOM 492 C CA . ARG A 1 70 ? -0.382 3.753 -3.715 1.00 96.69 70 ARG A CA 1
ATOM 493 C C . ARG A 1 70 ? -1.158 4.755 -4.557 1.00 96.69 70 ARG A C 1
ATOM 495 O O . ARG A 1 70 ? -0.611 5.237 -5.541 1.00 96.69 70 ARG A O 1
ATOM 502 N N . LEU A 1 71 ? -2.402 5.044 -4.188 1.00 95.88 71 LEU A N 1
ATOM 503 C CA . LEU A 1 71 ? -3.261 6.036 -4.840 1.00 95.88 71 LEU A CA 1
ATOM 504 C C . LEU A 1 71 ? -3.679 7.095 -3.835 1.00 95.88 71 LEU A C 1
ATOM 506 O O . LEU A 1 71 ? -4.102 6.756 -2.728 1.00 95.88 71 LEU A O 1
ATOM 510 N N . TYR A 1 72 ? -3.620 8.350 -4.250 1.00 94.25 72 TYR A N 1
ATOM 511 C CA . TYR A 1 72 ? -3.889 9.506 -3.411 1.00 94.25 72 TYR A CA 1
ATOM 512 C C . TYR A 1 72 ? -5.085 10.306 -3.942 1.00 94.25 72 TYR A C 1
ATOM 514 O O . TYR A 1 72 ? -5.391 10.289 -5.135 1.00 94.25 72 TYR A O 1
ATOM 522 N N . ALA A 1 73 ? -5.767 11.026 -3.046 1.00 90.81 73 ALA A N 1
ATOM 523 C CA . ALA A 1 73 ? -6.956 11.830 -3.365 1.00 90.81 73 ALA A CA 1
ATOM 524 C C . ALA A 1 73 ? -6.703 13.003 -4.332 1.00 90.81 73 ALA A C 1
ATOM 526 O O . ALA A 1 73 ? -7.646 13.572 -4.871 1.00 90.81 73 ALA A O 1
ATOM 527 N N . ASP A 1 74 ? -5.444 13.366 -4.560 1.00 91.50 74 ASP A N 1
ATOM 528 C CA . ASP A 1 74 ? -5.012 14.464 -5.427 1.00 91.50 74 ASP A CA 1
ATOM 529 C C . ASP A 1 74 ? -4.712 14.021 -6.872 1.00 91.50 74 ASP A C 1
ATOM 531 O O . ASP A 1 74 ? -4.047 14.743 -7.613 1.00 91.50 74 ASP A O 1
ATOM 535 N N . LEU A 1 75 ? -5.215 12.850 -7.280 1.00 93.94 75 LEU A N 1
ATOM 536 C CA . LEU A 1 75 ? -4.978 12.242 -8.595 1.00 93.94 75 LEU A CA 1
ATOM 537 C C . LEU A 1 75 ? -3.503 11.900 -8.852 1.00 93.94 75 LEU A C 1
ATOM 539 O O . LEU A 1 75 ? -3.037 11.892 -9.997 1.00 93.94 75 LEU A O 1
ATOM 543 N N . THR A 1 76 ? -2.765 11.593 -7.786 1.00 95.19 76 THR A N 1
ATOM 544 C CA . THR A 1 76 ? -1.422 11.027 -7.877 1.00 95.19 76 THR A CA 1
ATOM 545 C C . THR A 1 76 ? -1.407 9.561 -7.462 1.00 95.19 76 THR A C 1
ATOM 547 O O . THR A 1 76 ? -2.284 9.063 -6.748 1.00 95.19 76 THR A O 1
ATOM 550 N N . GLY A 1 77 ? -0.387 8.843 -7.915 1.00 96.25 77 GLY A N 1
ATOM 551 C CA . GLY A 1 77 ? -0.129 7.488 -7.473 1.00 96.25 77 GLY A CA 1
ATOM 552 C C . GLY A 1 77 ? 1.319 7.081 -7.673 1.00 96.25 77 GLY A C 1
ATOM 553 O O . GLY A 1 77 ? 2.071 7.723 -8.401 1.00 96.25 77 GLY A O 1
ATOM 554 N N . THR A 1 78 ? 1.718 6.002 -7.015 1.00 97.69 78 THR A N 1
ATOM 555 C CA . THR A 1 78 ? 3.059 5.426 -7.148 1.00 97.69 78 THR A CA 1
ATOM 556 C C . THR A 1 78 ? 2.966 3.935 -7.394 1.00 97.69 78 THR A C 1
ATOM 558 O O . THR A 1 78 ? 2.123 3.278 -6.781 1.00 97.69 78 THR A O 1
ATOM 561 N N . LEU A 1 79 ? 3.872 3.407 -8.212 1.00 97.88 79 LEU A N 1
ATOM 562 C CA . LEU A 1 79 ? 4.050 1.981 -8.453 1.00 97.88 79 LEU A CA 1
ATOM 563 C C . LEU A 1 79 ? 5.505 1.582 -8.171 1.00 97.88 79 LEU A C 1
ATOM 565 O O . LEU A 1 79 ? 6.437 2.258 -8.614 1.00 97.88 79 LEU A O 1
ATOM 569 N N . GLU A 1 80 ? 5.702 0.498 -7.427 1.00 97.62 80 GLU A N 1
ATOM 570 C CA . GLU A 1 80 ? 7.012 -0.004 -6.995 1.00 97.62 80 GLU A CA 1
ATOM 571 C C . GLU A 1 80 ? 7.065 -1.532 -7.075 1.00 97.62 80 GLU A C 1
ATOM 573 O O . GLU A 1 80 ? 6.030 -2.202 -7.026 1.00 97.62 80 GLU A O 1
ATOM 578 N N . ALA A 1 81 ? 8.268 -2.108 -7.133 1.00 95.06 81 ALA A N 1
ATOM 579 C CA . ALA A 1 81 ? 8.421 -3.544 -6.945 1.00 95.06 81 ALA A CA 1
ATOM 580 C C . ALA A 1 81 ? 8.016 -3.936 -5.520 1.00 95.06 81 ALA A C 1
ATOM 582 O O . ALA A 1 81 ? 8.377 -3.264 -4.549 1.00 95.06 81 ALA A O 1
ATOM 583 N N . TRP A 1 82 ? 7.305 -5.055 -5.387 1.00 90.88 82 TRP A N 1
ATOM 584 C CA . TRP A 1 82 ? 7.170 -5.702 -4.090 1.00 90.88 82 TRP A CA 1
ATOM 585 C C . TRP A 1 82 ? 8.536 -6.242 -3.647 1.00 90.88 82 TRP A C 1
ATOM 587 O O . TRP A 1 82 ? 9.166 -7.008 -4.373 1.00 90.88 82 TRP A O 1
ATOM 597 N N . SER A 1 83 ? 8.998 -5.834 -2.466 1.00 88.50 83 SER A N 1
ATOM 598 C CA . SER A 1 83 ? 10.243 -6.315 -1.866 1.00 88.50 83 SER A CA 1
ATOM 599 C C . SER A 1 83 ? 10.081 -6.440 -0.355 1.00 88.50 83 SER A C 1
ATOM 601 O O . SER A 1 83 ? 9.587 -5.529 0.311 1.00 88.50 83 SER A O 1
ATOM 603 N N . ASP A 1 84 ? 10.494 -7.583 0.176 1.00 83.69 84 ASP A N 1
ATOM 604 C CA . ASP A 1 84 ? 10.612 -7.893 1.602 1.00 83.69 84 ASP A CA 1
ATOM 605 C C . ASP A 1 84 ? 11.965 -7.441 2.183 1.00 83.69 84 ASP A C 1
ATOM 607 O O . ASP A 1 84 ? 12.101 -7.211 3.384 1.00 83.69 84 ASP A O 1
ATOM 611 N N . THR A 1 85 ? 12.963 -7.285 1.314 1.00 85.62 85 THR A N 1
ATOM 612 C CA . THR A 1 85 ? 14.380 -7.151 1.664 1.00 85.62 85 THR A CA 1
ATOM 613 C C . THR A 1 85 ? 14.909 -5.720 1.576 1.00 85.62 85 THR A C 1
ATOM 615 O O . THR A 1 85 ? 16.077 -5.476 1.879 1.00 85.62 85 THR A O 1
ATOM 618 N N . GLY A 1 86 ? 14.073 -4.742 1.215 1.00 89.62 86 GLY A N 1
ATOM 619 C CA . GLY A 1 86 ? 14.479 -3.338 1.201 1.00 89.62 86 GLY A CA 1
ATOM 620 C C . GLY A 1 86 ? 13.620 -2.430 0.321 1.00 89.62 86 GLY A C 1
ATOM 621 O O . GLY A 1 86 ? 12.557 -2.837 -0.146 1.00 89.62 86 GLY A O 1
ATOM 622 N N . PRO A 1 87 ? 14.062 -1.178 0.098 1.00 91.44 87 PRO A N 1
ATOM 623 C CA . PRO A 1 87 ? 13.386 -0.269 -0.818 1.00 91.44 87 PRO A CA 1
ATOM 624 C C . PRO A 1 87 ? 13.449 -0.802 -2.254 1.00 91.44 87 PRO A C 1
ATOM 626 O O . PRO A 1 87 ? 14.443 -1.404 -2.662 1.00 91.44 87 PRO A O 1
ATOM 629 N N . SER A 1 88 ? 12.401 -0.540 -3.033 1.00 93.88 88 SER A N 1
ATOM 630 C CA . SER A 1 88 ? 12.375 -0.904 -4.449 1.00 93.88 88 SER A CA 1
ATOM 631 C C . SER A 1 88 ? 13.512 -0.200 -5.216 1.00 93.88 88 SER A C 1
ATOM 633 O O . SER A 1 88 ? 13.707 1.008 -5.035 1.00 93.88 88 SER A O 1
ATOM 635 N N . PRO A 1 89 ? 14.251 -0.907 -6.096 1.00 95.88 89 PRO A N 1
ATOM 636 C CA . PRO A 1 89 ? 15.319 -0.313 -6.906 1.00 95.88 89 PRO A CA 1
ATOM 637 C C . PRO A 1 89 ? 14.784 0.641 -7.985 1.00 95.88 89 PRO A C 1
ATOM 639 O O . PRO A 1 89 ? 15.549 1.396 -8.585 1.00 95.88 89 PRO A O 1
ATOM 642 N N . TRP A 1 90 ? 13.473 0.611 -8.236 1.00 97.69 90 TRP A N 1
ATOM 643 C CA . TRP A 1 90 ? 12.786 1.514 -9.147 1.00 97.69 90 TRP A CA 1
ATOM 644 C C . TRP A 1 90 ? 11.445 1.985 -8.574 1.00 97.69 90 TRP A C 1
ATOM 646 O O . TRP A 1 90 ? 10.867 1.358 -7.686 1.00 97.69 90 TRP A O 1
ATOM 656 N N . ARG A 1 91 ? 10.931 3.097 -9.091 1.00 98.00 91 ARG A N 1
ATOM 657 C CA . ARG A 1 91 ? 9.599 3.626 -8.773 1.00 98.00 91 ARG A CA 1
ATOM 658 C C . ARG A 1 91 ? 9.054 4.372 -9.982 1.00 98.00 91 ARG A C 1
ATOM 660 O O . ARG A 1 91 ? 9.807 5.090 -10.639 1.00 98.00 91 ARG A O 1
ATOM 667 N N . ILE A 1 92 ? 7.755 4.247 -10.225 1.00 98.31 92 ILE A N 1
ATOM 668 C CA . ILE A 1 92 ? 7.025 5.077 -11.184 1.00 98.31 92 ILE A CA 1
ATOM 669 C C . ILE A 1 92 ? 6.054 5.960 -10.403 1.00 98.31 92 ILE A C 1
ATOM 671 O O . ILE A 1 92 ? 5.190 5.459 -9.688 1.00 98.31 92 ILE A O 1
ATOM 675 N N . ASP A 1 93 ? 6.218 7.270 -10.528 1.00 98.19 93 ASP A N 1
ATOM 676 C CA . ASP A 1 93 ? 5.320 8.283 -9.990 1.00 98.19 93 ASP A CA 1
ATOM 677 C C . ASP A 1 93 ? 4.344 8.700 -11.110 1.00 98.19 93 ASP A C 1
ATOM 679 O O . ASP A 1 93 ? 4.769 9.099 -12.197 1.00 98.19 93 ASP A O 1
ATOM 683 N N . VAL A 1 94 ? 3.038 8.588 -10.866 1.00 98.00 94 VAL A N 1
ATOM 684 C CA . VAL A 1 94 ? 1.960 8.958 -11.794 1.00 98.00 94 VAL A CA 1
ATOM 685 C C . VAL A 1 94 ? 1.263 10.199 -11.253 1.00 98.00 94 VAL A C 1
ATOM 687 O O . VAL A 1 94 ? 0.863 10.249 -10.093 1.00 98.00 94 VAL A O 1
ATOM 690 N N . THR A 1 95 ? 1.114 11.221 -12.088 1.00 96.94 95 THR A N 1
ATOM 691 C CA . THR A 1 95 ? 0.428 12.467 -11.731 1.00 96.94 95 THR A CA 1
ATOM 692 C C . THR A 1 95 ? -0.563 12.811 -12.822 1.00 96.94 95 THR A C 1
ATOM 694 O O . THR A 1 95 ? -0.177 13.006 -13.976 1.00 96.94 95 THR A O 1
ATOM 697 N N . CYS A 1 96 ? -1.835 12.892 -12.461 1.00 96.25 96 CYS A N 1
ATOM 698 C CA . CYS A 1 96 ? -2.910 13.214 -13.380 1.00 96.25 96 CYS A CA 1
ATOM 699 C C . CYS A 1 96 ? -3.486 14.595 -13.063 1.00 96.25 96 CYS A C 1
ATOM 701 O O . CYS A 1 96 ? -3.482 15.054 -11.923 1.00 96.25 96 CYS A O 1
ATOM 703 N N . ARG A 1 97 ? -3.999 15.263 -14.095 1.00 94.94 97 ARG A N 1
ATOM 704 C CA . ARG A 1 97 ? -4.818 16.469 -13.958 1.00 94.94 97 ARG A CA 1
ATOM 705 C C . ARG A 1 97 ? -6.236 16.134 -14.401 1.00 94.94 97 ARG A C 1
ATOM 707 O O . ARG A 1 97 ? -6.421 15.437 -15.394 1.00 94.94 97 ARG A O 1
ATOM 714 N N . SER A 1 98 ? -7.232 16.607 -13.655 1.00 87.75 98 SER A N 1
ATOM 715 C CA . SER A 1 98 ? -8.641 16.359 -13.980 1.00 87.75 98 SER A CA 1
ATOM 716 C C . SER A 1 98 ? -8.968 16.868 -15.388 1.00 87.75 98 SER A C 1
ATOM 718 O O . SER A 1 98 ? -8.711 18.030 -15.698 1.00 87.75 98 SER A O 1
ATOM 720 N N . GLY A 1 99 ? -9.506 15.989 -16.238 1.00 86.56 99 GLY A N 1
ATOM 721 C CA . GLY A 1 99 ? -9.827 16.295 -17.637 1.00 86.56 99 GLY A CA 1
ATOM 722 C C . GLY A 1 99 ? -8.632 16.321 -18.600 1.00 86.56 99 GLY A C 1
ATOM 723 O O . GLY A 1 99 ? -8.819 16.629 -19.775 1.00 86.56 99 GLY A O 1
ATOM 724 N N . GLU A 1 100 ? -7.425 15.989 -18.140 1.00 93.00 100 GLU A N 1
ATOM 725 C CA . GLU A 1 100 ? -6.201 15.965 -18.945 1.00 93.00 100 GLU A CA 1
ATOM 726 C C . GLU A 1 100 ? -5.515 14.588 -18.894 1.00 93.00 100 GLU A C 1
ATOM 728 O O . GLU A 1 100 ? -5.947 13.677 -18.195 1.00 93.00 100 GLU A O 1
ATOM 733 N N . SER A 1 101 ? -4.428 14.418 -19.651 1.00 93.88 101 SER A N 1
ATOM 734 C CA . SER A 1 101 ? -3.598 13.210 -19.607 1.00 93.88 101 SER A CA 1
ATOM 735 C C . SER A 1 101 ? -2.746 13.139 -18.337 1.00 93.88 101 SER A C 1
ATOM 737 O O . SER A 1 101 ? -2.300 14.162 -17.816 1.00 93.88 101 SER A O 1
ATOM 739 N N . CYS A 1 102 ? -2.414 11.927 -17.900 1.00 97.50 102 CYS A N 1
ATOM 740 C CA . CYS A 1 102 ? -1.439 11.713 -16.833 1.00 97.50 102 CYS A CA 1
ATOM 741 C C . CYS A 1 102 ? 0.005 11.824 -17.341 1.00 97.50 102 CYS A C 1
ATOM 743 O O . CYS A 1 102 ? 0.327 11.365 -18.437 1.00 97.50 102 CYS A O 1
ATOM 745 N N . SER A 1 103 ? 0.892 12.380 -16.517 1.00 97.38 103 SER A N 1
ATOM 746 C CA . SER A 1 103 ? 2.344 12.316 -16.698 1.00 97.38 103 SER A CA 1
ATOM 747 C C . SER A 1 103 ? 2.947 11.248 -15.790 1.00 97.38 103 SER A C 1
ATOM 749 O O . SER A 1 103 ? 2.523 11.110 -14.641 1.00 97.38 103 SER A O 1
ATOM 751 N N . GLN A 1 104 ? 3.959 10.535 -16.285 1.00 97.94 104 GLN A N 1
ATOM 752 C CA . GLN A 1 104 ? 4.712 9.550 -15.511 1.00 97.94 104 GLN A CA 1
ATOM 753 C C . GLN A 1 104 ? 6.162 10.009 -15.349 1.00 97.94 104 GLN A C 1
ATOM 755 O O . GLN A 1 104 ? 6.782 10.463 -16.311 1.00 97.94 104 GLN A O 1
ATOM 760 N N . SER A 1 105 ? 6.705 9.868 -14.144 1.00 97.94 105 SER A N 1
ATOM 761 C CA . SER A 1 105 ? 8.122 10.079 -13.846 1.00 97.94 105 SER A CA 1
ATOM 762 C C . SER A 1 105 ? 8.706 8.791 -13.283 1.00 97.94 105 SER A C 1
ATOM 764 O O . SER A 1 105 ? 8.121 8.178 -12.393 1.00 97.94 105 SER A O 1
ATOM 766 N N . GLN A 1 106 ? 9.846 8.359 -13.813 1.00 98.12 106 GLN A N 1
ATOM 767 C CA . GLN A 1 106 ? 10.471 7.095 -13.435 1.00 98.12 106 GLN A CA 1
ATOM 768 C C . GLN A 1 106 ? 11.783 7.352 -12.698 1.00 98.12 106 GLN A C 1
ATOM 770 O O . GLN A 1 106 ? 12.588 8.199 -13.090 1.00 98.12 106 GLN A O 1
ATOM 775 N N . ARG A 1 107 ? 12.016 6.589 -11.631 1.00 98.00 107 ARG A N 1
ATOM 776 C CA . ARG A 1 107 ? 13.302 6.492 -10.936 1.00 98.00 107 ARG A CA 1
ATOM 777 C C . ARG A 1 107 ? 13.806 5.062 -11.048 1.00 98.00 107 ARG A C 1
ATOM 779 O O . ARG A 1 107 ? 13.058 4.139 -10.746 1.00 98.00 107 ARG A O 1
ATOM 786 N N . GLY A 1 108 ? 15.065 4.891 -11.444 1.00 96.81 108 GLY A N 1
ATOM 787 C CA . GLY A 1 108 ? 15.647 3.576 -11.729 1.00 96.81 108 GLY A CA 1
ATOM 788 C C . GLY A 1 108 ? 15.227 3.032 -13.099 1.00 96.81 108 GLY A C 1
ATOM 789 O O . GLY A 1 108 ? 14.850 3.797 -13.983 1.00 96.81 108 GLY A O 1
ATOM 790 N N . THR A 1 109 ? 15.311 1.714 -13.272 1.00 97.50 109 THR A N 1
ATOM 791 C CA . THR A 1 109 ? 14.933 1.017 -14.512 1.00 97.50 109 THR A CA 1
ATOM 792 C C . THR A 1 109 ? 13.774 0.068 -14.210 1.00 97.50 109 THR A C 1
ATOM 794 O O . THR A 1 109 ? 14.021 -1.078 -13.826 1.00 97.50 109 THR A O 1
ATOM 797 N N . PRO A 1 110 ? 12.515 0.539 -14.289 1.00 96.94 110 PRO A N 1
ATOM 798 C CA . PRO A 1 110 ? 11.366 -0.337 -14.122 1.00 96.94 110 PRO A CA 1
ATOM 799 C C . PRO A 1 110 ? 11.276 -1.322 -15.296 1.00 96.94 110 PRO A C 1
ATOM 801 O O . PRO A 1 110 ? 11.693 -0.988 -16.409 1.00 96.94 110 PRO A O 1
ATOM 804 N N . PRO A 1 111 ? 10.724 -2.523 -15.077 1.00 95.81 111 PRO A N 1
ATOM 805 C CA . PRO A 1 111 ? 10.440 -3.431 -16.175 1.00 95.81 111 PRO A CA 1
ATOM 806 C C . PRO A 1 111 ? 9.320 -2.867 -17.069 1.00 95.81 111 PRO A C 1
ATOM 808 O O . PRO A 1 111 ? 8.528 -2.019 -16.642 1.00 95.81 111 PRO A O 1
ATOM 811 N N . GLU A 1 112 ? 9.256 -3.316 -18.323 1.00 94.88 112 GLU A N 1
ATOM 812 C CA . GLU A 1 112 ? 8.317 -2.779 -19.321 1.00 94.88 112 GLU A CA 1
ATOM 813 C C . GLU A 1 112 ? 6.860 -2.952 -18.872 1.00 94.88 112 GLU A C 1
ATOM 815 O O . GLU A 1 112 ? 6.059 -2.016 -18.938 1.00 94.88 112 GLU A O 1
ATOM 820 N N . GLU A 1 113 ? 6.538 -4.110 -18.301 1.00 94.81 113 GLU A N 1
ATOM 821 C CA . GLU A 1 113 ? 5.213 -4.411 -17.776 1.00 94.81 113 GLU A CA 1
ATOM 822 C C . GLU A 1 113 ? 4.778 -3.485 -16.623 1.00 94.81 113 GLU A C 1
ATOM 824 O O . GLU A 1 113 ? 3.593 -3.168 -16.505 1.00 94.81 113 GLU A O 1
ATOM 829 N N . ALA A 1 114 ? 5.714 -2.958 -15.824 1.00 95.94 114 ALA A N 1
ATOM 830 C CA . ALA A 1 114 ? 5.389 -1.980 -14.785 1.00 95.94 114 ALA A CA 1
ATOM 831 C C . ALA A 1 114 ? 4.975 -0.631 -15.393 1.00 95.94 114 ALA A C 1
ATOM 833 O O . ALA A 1 114 ? 4.120 0.058 -14.838 1.00 95.94 114 ALA A O 1
ATOM 834 N N . SER A 1 115 ? 5.529 -0.265 -16.554 1.00 96.25 115 SER A N 1
ATOM 835 C CA . SER A 1 115 ? 5.121 0.949 -17.275 1.00 96.25 115 SER A CA 1
ATOM 836 C C . SER A 1 115 ? 3.698 0.821 -17.833 1.00 96.25 115 SER A C 1
ATOM 838 O O . SER A 1 115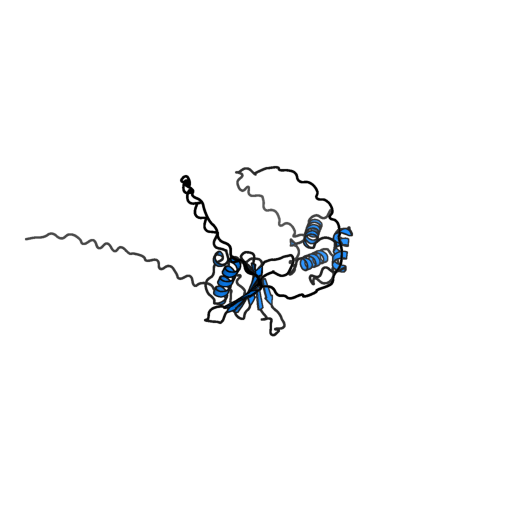 ? 2.932 1.786 -17.795 1.00 96.25 115 SER A O 1
ATOM 840 N N . LEU A 1 116 ? 3.310 -0.379 -18.285 1.00 95.31 116 LEU A N 1
ATOM 841 C CA . LEU A 1 116 ? 1.932 -0.673 -18.700 1.00 95.31 116 LEU A CA 1
ATOM 842 C C . LEU A 1 116 ? 0.963 -0.589 -17.514 1.00 95.31 116 LEU A C 1
ATOM 844 O O . LEU A 1 116 ? -0.048 0.110 -17.594 1.00 95.31 116 LEU A O 1
ATOM 848 N N . ALA A 1 117 ? 1.313 -1.206 -16.382 1.00 96.19 117 ALA A N 1
ATOM 849 C CA . ALA A 1 117 ? 0.516 -1.119 -15.160 1.00 96.19 117 ALA A CA 1
ATOM 850 C C . ALA A 1 117 ? 0.379 0.333 -14.656 1.00 96.19 117 ALA A C 1
ATOM 852 O O . ALA A 1 117 ? -0.699 0.737 -14.219 1.00 96.19 117 ALA A O 1
ATOM 853 N N . ALA A 1 118 ? 1.431 1.152 -14.767 1.00 97.31 118 ALA A N 1
ATOM 854 C CA . ALA A 1 118 ? 1.379 2.575 -14.431 1.00 97.31 118 ALA A CA 1
ATOM 855 C C . ALA A 1 118 ? 0.477 3.381 -15.386 1.00 97.31 118 ALA A C 1
ATOM 857 O O . ALA A 1 118 ? -0.214 4.303 -14.950 1.00 97.31 118 ALA A O 1
ATOM 858 N N . ALA A 1 119 ? 0.430 3.024 -16.674 1.00 96.69 119 ALA A N 1
ATOM 859 C CA . ALA A 1 119 ? -0.502 3.627 -17.626 1.00 96.69 119 ALA A CA 1
ATOM 860 C C . ALA A 1 119 ? -1.963 3.276 -17.295 1.00 96.69 119 ALA A C 1
ATOM 862 O O . ALA A 1 119 ? -2.808 4.172 -17.256 1.00 96.69 119 ALA A O 1
ATOM 863 N N . ALA A 1 120 ? -2.248 2.010 -16.971 1.00 96.12 120 ALA A N 1
ATOM 864 C CA . ALA A 1 120 ? -3.566 1.586 -16.493 1.00 96.12 120 ALA A CA 1
ATOM 865 C C . ALA A 1 120 ? -3.962 2.323 -15.201 1.00 96.12 120 ALA A C 1
ATOM 867 O O . ALA A 1 120 ? -5.089 2.797 -15.067 1.00 96.12 120 ALA A O 1
ATOM 868 N N . LEU A 1 121 ? -3.014 2.509 -14.281 1.00 96.44 121 LEU A N 1
ATOM 869 C CA . LEU A 1 121 ? -3.219 3.286 -13.061 1.00 96.44 121 LEU A CA 1
ATOM 870 C C . LEU A 1 121 ? -3.562 4.758 -13.358 1.00 96.44 121 LEU A C 1
ATOM 872 O O . LEU A 1 121 ? -4.455 5.317 -12.725 1.00 96.44 121 LEU A O 1
ATOM 876 N N . GLY A 1 122 ? -2.924 5.369 -14.359 1.00 96.12 122 GLY A N 1
ATOM 877 C CA . GLY A 1 122 ? -3.271 6.712 -14.833 1.00 96.12 122 GLY A CA 1
ATOM 878 C C . GLY A 1 122 ? -4.686 6.801 -15.418 1.00 96.12 122 GLY A C 1
ATOM 879 O O . GLY A 1 122 ? -5.465 7.660 -15.011 1.00 96.12 122 GLY A O 1
ATOM 880 N N . ASN A 1 123 ? -5.056 5.877 -16.311 1.00 95.19 123 ASN A N 1
ATOM 881 C CA . ASN A 1 123 ? -6.415 5.802 -16.871 1.00 95.19 123 ASN A CA 1
ATOM 882 C C . ASN A 1 123 ? -7.461 5.671 -15.760 1.00 95.19 123 ASN A C 1
ATOM 884 O O . ASN A 1 123 ? -8.506 6.323 -15.781 1.00 95.19 123 ASN A O 1
ATOM 888 N N . CYS A 1 124 ? -7.134 4.869 -14.751 1.00 94.50 124 CYS A N 1
ATOM 889 C CA . CYS A 1 124 ? -7.966 4.681 -13.585 1.00 94.50 124 CYS A CA 1
ATOM 890 C C . CYS A 1 124 ? -8.166 5.981 -12.779 1.00 94.50 124 CYS A C 1
ATOM 892 O O . CYS A 1 124 ? -9.300 6.360 -12.486 1.00 94.50 124 CYS A O 1
ATOM 894 N N . LEU A 1 125 ? -7.092 6.718 -12.481 1.00 93.44 125 LEU A N 1
ATOM 895 C CA . LEU A 1 125 ? -7.177 8.012 -11.790 1.00 93.44 125 LEU A CA 1
ATOM 896 C C . LEU A 1 125 ? -8.025 9.044 -12.555 1.00 93.44 125 LEU A C 1
ATOM 898 O O . LEU A 1 125 ? -8.642 9.910 -11.943 1.00 93.44 125 LEU A O 1
ATOM 902 N N . LEU A 1 126 ? -8.105 8.933 -13.882 1.00 92.94 126 LEU A N 1
ATOM 903 C CA . LEU A 1 126 ? -8.963 9.766 -14.731 1.00 92.94 126 LEU A CA 1
ATOM 904 C C . LEU A 1 126 ? -10.417 9.266 -14.830 1.00 92.94 126 LEU A C 1
ATOM 906 O O . LEU A 1 126 ? -11.203 9.814 -15.603 1.00 92.94 126 LEU A O 1
ATOM 910 N N . GLY A 1 127 ? -10.785 8.231 -14.070 1.00 91.00 127 GLY A N 1
ATOM 911 C CA . GLY A 1 127 ? -12.128 7.652 -14.060 1.00 91.00 127 GLY A CA 1
ATOM 912 C C . GLY A 1 127 ? -12.446 6.786 -15.280 1.00 91.00 127 GLY A C 1
ATOM 913 O O . GLY A 1 127 ? -13.616 6.499 -15.534 1.00 91.00 127 GLY A O 1
ATOM 914 N N . GLN A 1 128 ? -11.441 6.369 -16.056 1.00 91.69 128 GLN A N 1
ATOM 915 C CA . GLN A 1 128 ? -11.657 5.450 -17.170 1.00 91.69 128 GLN A CA 1
ATOM 916 C C . GLN A 1 128 ? -11.825 4.011 -16.666 1.00 91.69 128 GLN A C 1
ATOM 918 O O . GLN A 1 128 ? -11.253 3.614 -15.648 1.00 91.69 128 GLN A O 1
ATOM 923 N N . ALA A 1 129 ? -12.602 3.213 -17.404 1.00 89.75 129 ALA A N 1
ATOM 924 C CA . ALA A 1 129 ? -12.696 1.781 -17.143 1.00 89.75 129 ALA A CA 1
ATOM 925 C C . ALA A 1 129 ? -11.325 1.129 -17.318 1.00 89.75 129 ALA A C 1
ATOM 927 O O . ALA A 1 129 ? -10.720 1.219 -18.384 1.00 89.75 129 ALA A O 1
ATOM 928 N N . VAL A 1 130 ? -10.897 0.421 -16.280 1.00 94.00 130 VAL A N 1
ATOM 929 C CA . VAL A 1 130 ? -9.772 -0.507 -16.329 1.00 94.00 130 VAL A CA 1
ATOM 930 C C . VAL A 1 130 ? -10.215 -1.858 -15.790 1.00 94.00 130 VAL A C 1
ATOM 932 O O . VAL A 1 130 ? -11.140 -1.963 -14.981 1.00 94.00 130 VAL A O 1
ATOM 935 N N . SER A 1 131 ? -9.559 -2.902 -16.257 1.00 93.12 131 SER A N 1
ATOM 936 C CA . SER A 1 131 ? -9.773 -4.292 -15.892 1.00 93.12 131 SER A CA 1
ATOM 937 C C . SER A 1 131 ? -8.486 -4.877 -15.313 1.00 93.12 131 SER A C 1
ATOM 939 O O . SER A 1 131 ? -7.404 -4.316 -15.462 1.00 93.12 131 SER A O 1
ATOM 941 N N . ALA A 1 132 ? -8.578 -6.046 -14.676 1.00 92.38 132 ALA A N 1
ATOM 942 C CA . ALA A 1 132 ? -7.390 -6.743 -14.177 1.00 92.38 132 ALA A CA 1
ATOM 943 C C . ALA A 1 132 ? -6.391 -7.091 -15.304 1.00 92.38 132 ALA A C 1
ATOM 945 O 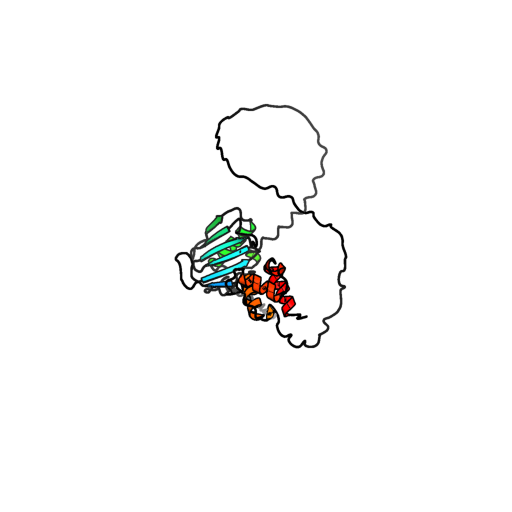O . ALA A 1 132 ? -5.187 -7.175 -15.065 1.00 92.38 132 ALA A O 1
ATOM 946 N N . ALA A 1 133 ? -6.883 -7.262 -16.538 1.00 91.50 133 ALA A N 1
ATOM 947 C CA . ALA A 1 133 ? -6.046 -7.541 -17.698 1.00 91.50 133 ALA A CA 1
ATOM 948 C C . ALA A 1 133 ? -5.152 -6.349 -18.069 1.00 91.50 133 ALA A C 1
ATOM 950 O O . ALA A 1 133 ? -4.030 -6.569 -18.504 1.00 91.50 133 ALA A O 1
ATOM 951 N N . ASP A 1 134 ? -5.597 -5.112 -17.823 1.00 93.44 134 ASP A N 1
ATOM 952 C CA . ASP A 1 134 ? -4.818 -3.903 -18.129 1.00 93.44 134 ASP A CA 1
ATOM 953 C C . ASP A 1 134 ? -3.598 -3.738 -17.210 1.00 93.44 134 ASP A C 1
ATOM 955 O O . ASP A 1 134 ? -2.638 -3.056 -17.558 1.00 93.44 134 ASP A O 1
ATOM 959 N N . PHE A 1 135 ? -3.617 -4.384 -16.041 1.00 92.56 135 PHE A N 1
ATOM 960 C CA . PHE A 1 135 ? -2.476 -4.429 -15.126 1.00 92.56 135 PHE A CA 1
ATOM 961 C C . PHE A 1 135 ? -1.549 -5.614 -15.382 1.00 92.56 135 PHE A C 1
ATOM 963 O O . PHE A 1 135 ? -0.440 -5.648 -14.854 1.00 92.56 135 PHE A O 1
ATOM 970 N N . THR A 1 136 ? -1.996 -6.603 -16.153 1.00 86.94 136 THR A N 1
ATOM 971 C CA . THR A 1 136 ? -1.201 -7.794 -16.438 1.00 86.94 136 THR A CA 1
ATOM 972 C C . THR A 1 136 ? -0.411 -7.552 -17.717 1.00 86.94 136 THR A C 1
ATOM 974 O O . THR A 1 136 ? -0.957 -7.045 -18.695 1.00 86.94 136 THR A O 1
ATOM 977 N N . ALA A 1 137 ? 0.869 -7.930 -17.737 1.00 72.12 137 ALA A N 1
ATOM 978 C CA . ALA A 1 137 ? 1.618 -7.947 -18.987 1.00 72.12 137 ALA A CA 1
ATOM 979 C C . ALA A 1 137 ? 0.833 -8.770 -20.025 1.00 72.12 137 ALA A C 1
ATOM 981 O O . ALA A 1 137 ? 0.330 -9.848 -19.673 1.00 72.12 137 ALA A O 1
ATOM 982 N N . PRO A 1 138 ? 0.717 -8.315 -21.286 1.00 69.19 138 PRO A N 1
ATOM 983 C CA . PRO A 1 138 ? 0.211 -9.185 -22.332 1.00 69.19 138 PRO A CA 1
ATOM 984 C C . PRO A 1 138 ? 1.066 -10.449 -22.298 1.00 69.19 138 PRO A C 1
ATOM 986 O O . PRO A 1 138 ? 2.295 -10.362 -22.349 1.00 69.19 138 PRO A O 1
ATOM 989 N N . ALA A 1 139 ? 0.418 -11.610 -22.134 1.00 65.94 139 ALA A N 1
ATOM 990 C CA . ALA A 1 139 ? 1.119 -12.886 -22.166 1.00 65.94 139 ALA A CA 1
ATOM 991 C C . ALA A 1 139 ? 2.039 -12.858 -23.392 1.00 65.94 139 ALA A C 1
ATOM 993 O O . ALA A 1 139 ? 1.543 -12.493 -24.467 1.00 65.94 139 ALA A O 1
ATOM 994 N N . PRO A 1 140 ? 3.350 -13.140 -23.239 1.00 64.75 140 PRO A N 1
ATOM 995 C CA . PRO A 1 140 ? 4.293 -13.016 -24.337 1.00 64.75 140 PRO A CA 1
ATOM 996 C C . PRO A 1 140 ? 3.689 -13.757 -25.517 1.00 64.75 140 PRO A C 1
ATOM 998 O O . PRO A 1 140 ? 3.358 -14.941 -25.389 1.00 64.75 140 PRO A O 1
ATOM 1001 N N . ALA A 1 141 ? 3.432 -13.025 -26.609 1.00 66.62 141 ALA A N 1
ATOM 1002 C CA . ALA A 1 141 ? 2.816 -13.608 -27.789 1.00 66.62 141 ALA A CA 1
ATOM 1003 C C . ALA A 1 141 ? 3.594 -14.892 -28.091 1.00 66.62 141 ALA A C 1
ATOM 1005 O O . ALA A 1 141 ? 4.830 -14.833 -28.055 1.00 66.62 141 ALA A O 1
ATOM 1006 N N . PRO A 1 142 ? 2.917 -16.044 -28.286 1.00 65.75 142 PRO A N 1
ATOM 1007 C CA . PRO A 1 142 ? 3.606 -17.307 -28.502 1.00 65.75 142 PRO A CA 1
ATOM 1008 C C . PRO A 1 142 ? 4.650 -17.047 -29.574 1.00 65.75 142 PRO A C 1
ATOM 1010 O O . PRO A 1 142 ? 4.286 -16.580 -30.658 1.00 65.75 142 PRO A O 1
ATOM 1013 N N . ALA A 1 143 ? 5.929 -17.221 -29.210 1.00 66.00 143 ALA A N 1
ATOM 1014 C CA . ALA A 1 143 ? 7.038 -16.885 -30.089 1.00 66.00 143 ALA A CA 1
ATOM 1015 C C . ALA A 1 143 ? 6.688 -17.459 -31.463 1.00 66.00 143 ALA A C 1
ATOM 1017 O O . ALA A 1 143 ? 6.321 -18.641 -31.508 1.00 66.00 143 ALA A O 1
ATOM 1018 N N . PRO A 1 144 ? 6.666 -16.638 -32.535 1.00 69.94 144 PRO A N 1
ATOM 1019 C CA . PRO A 1 144 ? 6.216 -17.094 -33.840 1.00 69.94 144 PRO A CA 1
ATOM 1020 C C . PRO A 1 144 ? 6.950 -18.394 -34.116 1.00 69.94 144 PRO A C 1
ATOM 1022 O O . PRO A 1 144 ? 8.182 -18.398 -34.067 1.00 69.94 144 PRO A O 1
ATOM 1025 N N . ALA A 1 145 ? 6.184 -19.489 -34.242 1.00 71.19 145 ALA A N 1
ATOM 1026 C CA . ALA A 1 145 ? 6.720 -20.842 -34.320 1.00 71.19 145 ALA A CA 1
ATOM 1027 C C . ALA A 1 145 ? 7.914 -20.790 -35.258 1.00 71.19 145 ALA A C 1
ATOM 1029 O O . ALA A 1 145 ? 7.730 -20.363 -36.400 1.00 71.19 145 ALA A O 1
ATOM 1030 N N . ALA A 1 146 ? 9.109 -21.072 -34.716 1.00 64.25 146 ALA A N 1
ATOM 1031 C CA . ALA A 1 146 ? 10.374 -20.814 -35.388 1.00 64.25 146 ALA A CA 1
ATOM 1032 C C . ALA A 1 146 ? 10.213 -21.217 -36.849 1.00 64.25 146 ALA A C 1
ATOM 1034 O O . ALA A 1 146 ? 9.944 -22.390 -37.130 1.00 64.25 146 ALA A O 1
ATOM 1035 N N . ALA A 1 147 ? 10.246 -20.226 -37.748 1.00 68.81 147 ALA A N 1
ATOM 1036 C CA . ALA A 1 147 ? 10.082 -20.491 -39.166 1.00 68.81 147 ALA A CA 1
ATOM 1037 C C . ALA A 1 147 ? 11.055 -21.628 -39.508 1.00 68.81 147 ALA A C 1
ATOM 1039 O O . ALA A 1 147 ? 12.199 -21.573 -39.037 1.00 68.81 147 ALA A O 1
ATOM 1040 N N . PRO A 1 148 ? 10.608 -22.682 -40.218 1.00 68.81 148 PRO A N 1
ATOM 1041 C CA . PRO A 1 148 ? 11.454 -23.830 -40.504 1.00 68.81 148 PRO A CA 1
ATOM 1042 C C . PRO A 1 148 ? 12.766 -23.300 -41.059 1.00 68.81 148 PRO A C 1
ATOM 1044 O O . PRO A 1 148 ? 12.753 -22.526 -42.020 1.00 68.81 148 PRO A O 1
ATOM 1047 N N . ALA A 1 149 ? 13.864 -23.639 -40.375 1.00 68.25 149 ALA A N 1
ATOM 1048 C CA . ALA A 1 149 ? 15.187 -23.152 -40.719 1.00 68.25 149 ALA A CA 1
ATOM 1049 C C . ALA A 1 149 ? 15.362 -23.299 -42.237 1.00 68.25 149 ALA A C 1
ATOM 1051 O O . ALA A 1 149 ? 15.151 -24.407 -42.747 1.00 68.25 149 ALA A O 1
ATOM 1052 N N . PRO A 1 150 ? 15.667 -22.218 -42.979 1.00 67.75 150 PRO A N 1
ATOM 1053 C CA . PRO A 1 150 ? 15.945 -22.348 -44.397 1.00 67.75 150 PRO A CA 1
ATOM 1054 C C . PRO A 1 150 ? 17.066 -23.375 -44.530 1.00 67.75 150 PRO A C 1
ATOM 1056 O O . PRO A 1 150 ? 18.118 -23.234 -43.904 1.00 67.75 150 PRO A O 1
ATOM 1059 N N . ALA A 1 151 ? 16.791 -24.455 -45.265 1.00 67.12 151 ALA A N 1
ATOM 1060 C CA . ALA A 1 151 ? 17.762 -25.502 -45.524 1.00 67.12 151 ALA A CA 1
ATOM 1061 C C . ALA A 1 151 ? 19.044 -24.832 -46.026 1.00 67.12 151 ALA A C 1
ATOM 1063 O O . ALA A 1 151 ? 19.003 -24.119 -47.030 1.00 67.12 151 ALA A O 1
ATOM 1064 N N . LEU A 1 152 ? 20.146 -25.007 -45.286 1.00 59.44 152 LEU A N 1
ATOM 1065 C CA . LEU A 1 152 ? 21.449 -24.483 -45.669 1.00 59.44 152 LEU A CA 1
ATOM 1066 C C . LEU A 1 152 ? 21.748 -24.940 -47.099 1.00 59.44 152 LEU A C 1
ATOM 1068 O O . LEU A 1 152 ? 22.011 -26.118 -47.342 1.00 59.44 152 LEU A O 1
ATOM 1072 N N . ALA A 1 153 ? 21.707 -24.001 -48.040 1.00 66.25 153 ALA A N 1
ATOM 1073 C CA . ALA A 1 153 ? 22.370 -24.186 -49.314 1.00 66.25 153 ALA A CA 1
ATOM 1074 C C . ALA A 1 153 ? 23.889 -24.209 -49.050 1.00 66.25 153 ALA A C 1
ATOM 1076 O O . ALA A 1 153 ? 24.370 -23.432 -48.218 1.00 66.25 153 ALA A O 1
ATOM 1077 N N . PRO A 1 154 ? 24.648 -25.102 -49.706 1.00 59.72 154 PRO A N 1
ATOM 1078 C CA . PRO A 1 154 ? 26.097 -25.155 -49.565 1.00 59.72 154 PRO A CA 1
ATOM 1079 C C . PRO A 1 154 ? 26.726 -23.824 -49.995 1.00 59.72 154 PRO A C 1
ATOM 1081 O O . PRO A 1 154 ? 26.393 -23.272 -51.041 1.00 59.72 154 PRO A O 1
ATOM 1084 N N . ALA A 1 155 ? 27.609 -23.312 -49.140 1.00 54.28 155 ALA A N 1
ATOM 1085 C CA . ALA A 1 155 ? 28.343 -22.074 -49.338 1.00 54.28 155 ALA A CA 1
ATOM 1086 C C . ALA A 1 155 ? 29.474 -22.266 -50.358 1.00 54.28 155 ALA A C 1
ATOM 1088 O O . ALA A 1 155 ? 30.364 -23.088 -50.143 1.00 54.28 155 ALA A O 1
ATOM 1089 N N . ASP A 1 156 ? 29.467 -21.457 -51.417 1.00 55.97 156 ASP A N 1
ATOM 1090 C CA . ASP A 1 156 ? 30.651 -21.174 -52.226 1.00 55.97 156 ASP A CA 1
ATOM 1091 C C . ASP A 1 156 ? 31.401 -19.979 -51.616 1.00 55.97 156 ASP A C 1
ATOM 1093 O O . ASP A 1 156 ? 30.839 -18.903 -51.402 1.00 55.97 156 ASP A O 1
ATOM 1097 N N . ALA A 1 157 ? 32.684 -20.192 -51.316 1.00 52.66 157 ALA A N 1
ATOM 1098 C CA . ALA A 1 157 ? 33.643 -19.153 -50.943 1.00 52.66 157 ALA A CA 1
ATOM 1099 C C . ALA A 1 157 ? 33.963 -18.252 -52.155 1.00 52.66 157 ALA A C 1
ATOM 1101 O O . ALA A 1 157 ? 33.889 -18.713 -53.297 1.00 52.66 157 ALA A O 1
ATOM 1102 N N . PRO A 1 158 ? 34.396 -16.995 -51.941 1.00 56.31 158 PRO A N 1
ATOM 1103 C CA . PRO A 1 158 ? 35.844 -16.778 -51.969 1.00 56.31 158 PRO A CA 1
ATOM 1104 C C . PRO A 1 158 ? 36.370 -15.687 -51.017 1.00 56.31 158 PRO A C 1
ATOM 1106 O O . PRO A 1 158 ? 35.637 -15.010 -50.299 1.00 56.31 158 PRO A O 1
ATOM 1109 N N . ALA A 1 159 ? 37.698 -15.610 -51.025 1.00 50.66 159 ALA A N 1
ATOM 1110 C CA . ALA A 1 159 ? 38.601 -14.862 -50.172 1.00 50.66 159 ALA A CA 1
ATOM 1111 C C . ALA A 1 159 ? 38.781 -13.370 -50.529 1.00 50.66 159 ALA A C 1
ATOM 1113 O O . ALA A 1 159 ? 38.442 -12.924 -51.622 1.00 50.66 159 ALA A O 1
ATOM 1114 N N . ASP A 1 160 ? 39.450 -12.702 -49.581 1.00 42.75 160 ASP A N 1
ATOM 1115 C CA . ASP A 1 160 ? 40.497 -11.674 -49.719 1.00 42.75 160 ASP A CA 1
ATOM 1116 C C . ASP A 1 160 ? 40.248 -10.204 -49.326 1.00 42.75 160 ASP A C 1
ATOM 1118 O O . ASP A 1 160 ? 39.282 -9.558 -49.720 1.00 42.75 160 ASP A O 1
ATOM 1122 N N . ALA A 1 161 ? 41.284 -9.721 -48.615 1.00 44.25 161 ALA A N 1
ATOM 1123 C CA . ALA A 1 161 ? 41.807 -8.359 -48.430 1.00 44.25 161 ALA A CA 1
ATOM 1124 C C . ALA A 1 161 ? 40.966 -7.348 -47.613 1.00 44.25 161 ALA A C 1
ATOM 1126 O O . ALA A 1 161 ? 39.881 -6.942 -47.998 1.00 44.25 161 ALA A O 1
ATOM 1127 N N . ALA A 1 162 ? 41.382 -7.014 -46.383 1.00 47.22 162 ALA A N 1
ATOM 1128 C CA . ALA A 1 162 ? 42.390 -5.998 -46.016 1.00 47.22 162 ALA A CA 1
ATOM 1129 C C . ALA A 1 162 ? 41.819 -4.566 -46.008 1.00 47.22 162 ALA A C 1
ATOM 1131 O O . ALA A 1 162 ? 41.344 -4.096 -47.027 1.00 47.22 162 ALA A O 1
ATOM 1132 N N . GLU A 1 163 ? 41.882 -3.865 -44.869 1.00 42.28 163 GLU A N 1
ATOM 1133 C CA . GLU A 1 163 ? 42.742 -2.680 -44.709 1.00 42.28 163 GLU A CA 1
ATOM 1134 C C . GLU A 1 163 ? 42.600 -2.053 -43.305 1.00 42.28 163 GLU A C 1
ATOM 1136 O O . GLU A 1 163 ? 41.553 -2.034 -42.663 1.00 42.28 163 GLU A O 1
ATOM 1141 N N . THR A 1 164 ? 43.746 -1.587 -42.833 1.00 47.88 164 THR A N 1
ATOM 1142 C CA . THR A 1 164 ? 44.109 -0.909 -41.589 1.00 47.88 164 THR A CA 1
ATOM 1143 C C . THR A 1 164 ? 43.468 0.467 -41.372 1.00 47.88 164 THR A C 1
ATOM 1145 O O . THR A 1 164 ? 43.321 1.232 -42.317 1.00 47.88 164 THR A O 1
ATOM 1148 N N . GLY A 1 165 ? 43.264 0.869 -40.107 1.00 41.34 165 GLY A N 1
ATOM 1149 C CA . GLY A 1 165 ? 42.997 2.278 -39.777 1.00 41.34 165 GLY A CA 1
ATOM 1150 C C . GLY A 1 165 ? 42.820 2.606 -38.290 1.00 41.34 165 GLY A C 1
ATOM 1151 O O . GLY A 1 165 ? 41.704 2.805 -37.829 1.00 41.34 165 GLY A O 1
ATOM 1152 N N . ARG A 1 166 ? 43.929 2.708 -37.542 1.00 49.25 166 ARG A N 1
ATOM 1153 C CA . ARG A 1 166 ? 44.034 3.423 -36.244 1.00 49.25 166 ARG A CA 1
ATOM 1154 C C . ARG A 1 166 ? 44.138 4.933 -36.524 1.00 49.25 166 ARG A C 1
ATOM 1156 O O . ARG A 1 166 ? 44.774 5.293 -37.512 1.00 49.25 166 ARG A O 1
ATOM 1163 N N . PRO A 1 167 ? 43.641 5.819 -35.641 1.00 56.78 167 PRO A N 1
ATOM 1164 C CA . PRO A 1 167 ? 44.594 6.449 -34.725 1.00 56.78 167 PRO A CA 1
ATOM 1165 C C . PRO A 1 167 ? 44.069 6.738 -33.311 1.00 56.78 167 PRO A C 1
ATOM 1167 O O . PRO A 1 167 ? 42.894 6.623 -32.983 1.00 56.78 167 PRO A O 1
ATOM 1170 N N . ALA A 1 168 ? 45.050 7.079 -32.480 1.00 48.94 168 ALA A N 1
ATOM 1171 C CA . ALA A 1 168 ? 45.010 7.335 -31.055 1.00 48.94 168 ALA A CA 1
ATOM 1172 C C . ALA A 1 168 ? 44.296 8.640 -30.660 1.00 48.94 168 ALA A C 1
ATOM 1174 O O . ALA A 1 168 ? 44.360 9.636 -31.376 1.00 48.94 168 ALA A O 1
ATOM 1175 N N . GLY A 1 169 ? 43.743 8.647 -29.445 1.00 39.84 169 GLY A N 1
ATOM 1176 C CA . GLY A 1 169 ? 43.337 9.843 -28.710 1.00 39.84 169 GLY A CA 1
ATOM 1177 C C . GLY A 1 169 ? 43.535 9.620 -27.211 1.00 39.84 169 GLY A C 1
ATOM 1178 O O . GLY A 1 169 ? 42.810 8.847 -26.597 1.00 39.84 169 GLY A O 1
ATOM 1179 N N . LEU A 1 170 ? 44.581 10.245 -26.673 1.00 46.72 170 LEU A N 1
ATOM 1180 C CA . LEU A 1 170 ? 45.007 10.266 -25.271 1.00 46.72 170 LEU A CA 1
ATOM 1181 C C . LEU A 1 170 ? 44.280 11.363 -24.469 1.00 46.72 170 LEU A C 1
ATOM 1183 O O . LEU A 1 170 ? 43.859 12.363 -25.048 1.00 46.72 170 LEU A O 1
ATOM 1187 N N . SER A 1 171 ? 44.361 11.240 -23.136 1.00 41.97 171 SER A N 1
ATOM 1188 C CA . SER A 1 171 ? 44.035 12.210 -22.060 1.00 41.97 171 SER A CA 1
ATOM 1189 C C . SER A 1 171 ? 42.652 11.998 -21.445 1.00 41.97 171 SER A C 1
ATOM 1191 O O . SER A 1 171 ? 41.659 11.983 -22.152 1.00 41.97 171 SER A O 1
ATOM 1193 N N . GLY A 1 172 ? 42.473 11.846 -20.136 1.00 38.78 172 GLY A N 1
ATOM 1194 C CA . GLY A 1 172 ? 43.341 12.051 -18.977 1.00 38.78 172 GLY A CA 1
ATOM 1195 C C . GLY A 1 172 ? 42.420 12.463 -17.821 1.00 38.78 172 GLY A C 1
ATOM 1196 O O . GLY A 1 172 ? 41.522 13.272 -18.038 1.00 38.78 172 GLY A O 1
ATOM 1197 N N . GLY A 1 173 ? 42.579 11.895 -16.626 1.00 37.56 173 GLY A N 1
ATOM 1198 C CA . GLY A 1 173 ? 41.709 12.243 -15.499 1.00 37.56 173 GLY A CA 1
ATOM 1199 C C . GLY A 1 173 ? 41.794 11.265 -14.341 1.00 37.56 173 GLY A C 1
ATOM 1200 O O . GLY A 1 173 ? 40.888 10.469 -14.126 1.00 37.56 173 GLY A O 1
ATOM 1201 N N . ASP A 1 174 ? 42.907 11.343 -13.622 1.00 37.84 174 ASP A N 1
ATOM 1202 C CA . ASP A 1 174 ? 43.131 10.735 -12.315 1.00 37.84 174 ASP A CA 1
ATOM 1203 C C . ASP A 1 174 ? 42.079 11.244 -11.309 1.00 37.84 174 ASP A C 1
ATOM 1205 O O . ASP A 1 174 ? 41.859 12.450 -11.173 1.00 37.84 174 ASP A O 1
ATOM 1209 N N . SER A 1 175 ? 41.417 10.342 -10.590 1.00 47.03 175 SER A N 1
ATOM 1210 C CA . SER A 1 175 ? 40.715 10.678 -9.350 1.00 47.03 175 SER A CA 1
ATOM 1211 C C . SER A 1 175 ? 40.912 9.545 -8.363 1.00 47.03 175 SER A C 1
ATOM 1213 O O . SER A 1 175 ? 40.261 8.503 -8.384 1.00 47.03 175 SER A O 1
ATOM 1215 N N . THR A 1 176 ? 41.902 9.792 -7.522 1.00 40.56 176 THR A N 1
ATOM 1216 C CA . THR A 1 176 ? 42.297 9.041 -6.347 1.00 40.56 176 THR A CA 1
ATOM 1217 C C . THR A 1 176 ? 41.120 8.971 -5.373 1.00 40.56 176 THR A C 1
ATOM 1219 O O . THR A 1 176 ? 40.615 10.004 -4.943 1.00 40.56 176 THR A O 1
ATOM 1222 N N . SER A 1 177 ? 40.700 7.767 -4.984 1.00 43.97 177 SER A N 1
ATOM 1223 C CA . SER A 1 177 ? 39.848 7.577 -3.808 1.00 43.97 177 SER A CA 1
ATOM 1224 C C . SER A 1 177 ? 40.410 6.433 -2.977 1.00 43.97 177 SER A C 1
ATOM 1226 O O . SER A 1 177 ? 40.496 5.290 -3.423 1.00 43.97 177 SER A O 1
ATOM 1228 N N . ALA A 1 178 ? 40.887 6.800 -1.793 1.00 40.28 178 ALA A N 1
ATOM 1229 C CA . ALA A 1 178 ? 41.423 5.917 -0.777 1.00 40.28 178 ALA A CA 1
ATOM 1230 C C . ALA A 1 178 ? 40.370 5.672 0.312 1.00 40.28 178 ALA A C 1
ATOM 1232 O O . ALA A 1 178 ? 39.549 6.544 0.588 1.00 40.28 178 ALA A O 1
ATOM 1233 N N . ALA A 1 179 ? 40.525 4.527 0.985 1.00 38.00 179 ALA A N 1
ATOM 1234 C CA . ALA A 1 179 ? 39.721 3.975 2.082 1.00 38.00 179 ALA A CA 1
ATOM 1235 C C . ALA A 1 179 ? 38.418 3.290 1.609 1.00 38.00 179 ALA A C 1
ATOM 1237 O O . ALA A 1 179 ? 37.651 3.856 0.853 1.00 38.00 179 ALA A O 1
ATOM 1238 N N . GLN A 1 180 ? 38.095 2.058 2.012 1.00 42.97 180 GLN A N 1
ATOM 1239 C CA . GLN A 1 180 ? 38.244 1.535 3.365 1.00 42.97 180 GLN A CA 1
ATOM 1240 C C . GLN A 1 180 ? 38.094 -0.003 3.400 1.00 42.97 180 GLN A C 1
ATOM 1242 O O . GLN A 1 180 ? 37.123 -0.557 2.905 1.00 42.97 180 GLN A O 1
ATOM 1247 N N . ALA A 1 181 ? 39.113 -0.649 3.968 1.00 40.06 181 ALA A N 1
ATOM 1248 C CA . ALA A 1 181 ? 39.101 -1.699 4.990 1.00 40.06 181 ALA A CA 1
ATOM 1249 C C . ALA A 1 181 ? 37.968 -2.763 5.083 1.00 40.06 181 ALA A C 1
ATOM 1251 O O . ALA A 1 181 ? 36.799 -2.447 5.258 1.00 40.06 181 ALA A O 1
ATOM 1252 N N . VAL A 1 182 ? 38.464 -4.003 5.238 1.00 39.41 182 VAL A N 1
ATOM 1253 C CA . VAL A 1 182 ? 38.124 -5.075 6.208 1.00 39.41 182 VAL A CA 1
ATOM 1254 C C . VAL A 1 182 ? 37.106 -6.183 5.894 1.00 39.41 182 VAL A C 1
ATOM 1256 O O . VAL A 1 182 ? 35.953 -5.957 5.562 1.00 39.41 18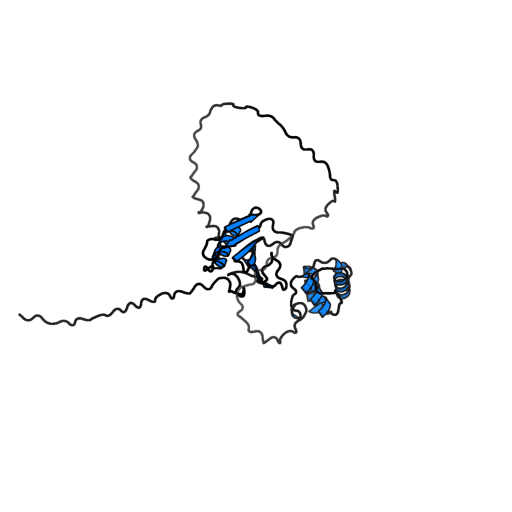2 VAL A O 1
ATOM 1259 N N . ALA A 1 183 ? 37.598 -7.386 6.235 1.00 42.28 183 ALA A N 1
ATOM 1260 C CA . ALA A 1 183 ? 36.921 -8.599 6.696 1.00 42.28 183 ALA A CA 1
ATOM 1261 C C . ALA A 1 183 ? 36.586 -9.675 5.651 1.00 42.28 183 ALA A C 1
ATOM 1263 O O . ALA A 1 183 ? 35.463 -9.818 5.179 1.00 42.28 183 ALA A O 1
ATOM 1264 N N . ALA A 1 184 ? 37.593 -10.519 5.406 1.00 42.22 184 ALA A N 1
ATOM 1265 C CA . ALA A 1 184 ? 37.406 -11.919 5.057 1.00 42.22 184 ALA A CA 1
ATOM 1266 C C . ALA A 1 184 ? 36.763 -12.662 6.245 1.00 42.22 184 ALA A C 1
ATOM 1268 O O . ALA A 1 184 ? 37.299 -12.645 7.354 1.00 42.22 184 ALA A O 1
ATOM 1269 N N . GLY A 1 185 ? 35.617 -13.292 5.998 1.00 38.41 185 GLY A N 1
ATOM 1270 C CA . GLY A 1 185 ? 34.923 -14.187 6.917 1.00 38.41 185 GLY A CA 1
ATOM 1271 C C . GLY A 1 185 ? 34.397 -15.374 6.122 1.00 38.41 185 GLY A C 1
ATOM 1272 O O . GLY A 1 185 ? 33.473 -15.236 5.328 1.00 38.41 185 GLY A O 1
ATOM 1273 N N . GLU A 1 186 ? 35.077 -16.498 6.297 1.00 43.66 186 GLU A N 1
ATOM 1274 C CA . GLU A 1 186 ? 34.941 -17.763 5.582 1.00 43.66 186 GLU A CA 1
ATOM 1275 C C . GLU A 1 186 ? 33.571 -18.429 5.816 1.00 43.66 186 GLU A C 1
ATOM 1277 O O . GLU A 1 186 ? 33.029 -18.412 6.922 1.00 43.66 186 GLU A O 1
ATOM 1282 N N . ALA A 1 187 ? 33.004 -18.988 4.746 1.00 47.97 187 ALA A N 1
ATOM 1283 C CA . ALA A 1 187 ? 31.671 -19.578 4.696 1.00 47.97 187 ALA A CA 1
ATOM 1284 C C . ALA A 1 187 ? 31.600 -20.965 5.375 1.00 47.97 187 ALA A C 1
ATOM 1286 O O . ALA A 1 187 ? 32.514 -21.772 5.197 1.00 47.97 187 ALA A O 1
ATOM 1287 N N . PRO A 1 188 ? 30.507 -21.305 6.087 1.00 65.19 188 PRO A N 1
ATOM 1288 C CA . PRO A 1 188 ? 30.233 -22.682 6.488 1.00 65.19 188 PRO A CA 1
ATOM 1289 C C . PRO A 1 188 ? 29.668 -23.524 5.319 1.00 65.19 188 PRO A C 1
ATOM 1291 O O . PRO A 1 188 ? 29.034 -22.979 4.411 1.00 65.19 188 PRO A O 1
ATOM 1294 N N . PRO A 1 189 ? 29.900 -24.852 5.325 1.00 54.03 189 PRO A N 1
ATOM 1295 C CA . PRO A 1 189 ? 29.627 -25.742 4.199 1.00 54.03 189 PRO A CA 1
ATOM 1296 C C . PRO A 1 189 ? 28.135 -26.049 4.012 1.00 54.03 189 PRO A C 1
ATOM 1298 O O . PRO A 1 189 ? 27.367 -26.141 4.970 1.00 54.03 189 PRO A O 1
ATOM 1301 N N . ALA A 1 190 ? 27.758 -26.256 2.751 1.00 50.66 190 ALA A N 1
ATOM 1302 C CA . ALA A 1 190 ? 26.455 -26.758 2.334 1.00 50.66 190 ALA A CA 1
ATOM 1303 C C . ALA A 1 190 ? 26.206 -28.188 2.854 1.00 50.66 190 ALA A C 1
ATOM 1305 O O . ALA A 1 190 ? 27.125 -29.008 2.797 1.00 50.66 190 ALA A O 1
ATOM 1306 N N . PRO A 1 191 ? 24.979 -28.529 3.285 1.00 57.22 191 PRO A N 1
ATOM 1307 C CA . PRO A 1 191 ? 24.548 -29.911 3.343 1.00 57.22 191 PRO A CA 1
ATOM 1308 C C . PRO A 1 191 ? 23.886 -30.347 2.031 1.00 57.22 191 PRO A C 1
ATOM 1310 O O . PRO A 1 191 ? 23.197 -29.588 1.347 1.00 57.22 191 PRO A O 1
ATOM 1313 N N . ASP A 1 192 ? 24.166 -31.607 1.732 1.00 41.34 192 ASP A N 1
ATOM 1314 C CA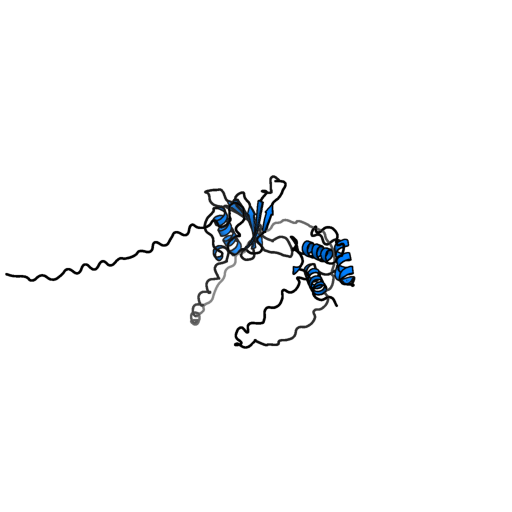 . ASP A 1 192 ? 23.892 -32.379 0.535 1.00 41.34 192 ASP A CA 1
ATOM 1315 C C . ASP A 1 192 ? 22.458 -32.379 0.003 1.00 41.34 192 ASP A C 1
ATOM 1317 O O . ASP A 1 192 ? 21.452 -32.285 0.706 1.00 41.34 192 ASP A O 1
ATOM 1321 N N . THR A 1 193 ? 22.423 -32.601 -1.305 1.00 43.84 193 THR A N 1
ATOM 1322 C CA . THR A 1 193 ? 21.255 -32.903 -2.125 1.00 43.84 193 THR A CA 1
ATOM 1323 C C . THR A 1 193 ? 21.002 -34.414 -2.105 1.00 43.84 193 THR A C 1
ATOM 1325 O O . THR A 1 193 ? 21.968 -35.152 -2.275 1.00 43.84 193 THR A O 1
ATOM 1328 N N . ALA A 1 194 ? 19.736 -34.856 -1.981 1.00 49.81 194 ALA A N 1
ATOM 1329 C CA . ALA A 1 194 ? 19.100 -36.020 -2.656 1.00 49.81 194 ALA A CA 1
ATOM 1330 C C . ALA A 1 194 ? 17.913 -36.605 -1.838 1.00 49.81 194 ALA A C 1
ATOM 1332 O O . ALA A 1 194 ? 17.893 -36.453 -0.620 1.00 49.81 194 ALA A O 1
ATOM 1333 N N . PRO A 1 195 ? 17.013 -37.425 -2.428 1.00 55.69 195 PRO A N 1
ATOM 1334 C CA . PRO A 1 195 ? 16.324 -37.261 -3.709 1.00 55.69 195 PRO A CA 1
ATOM 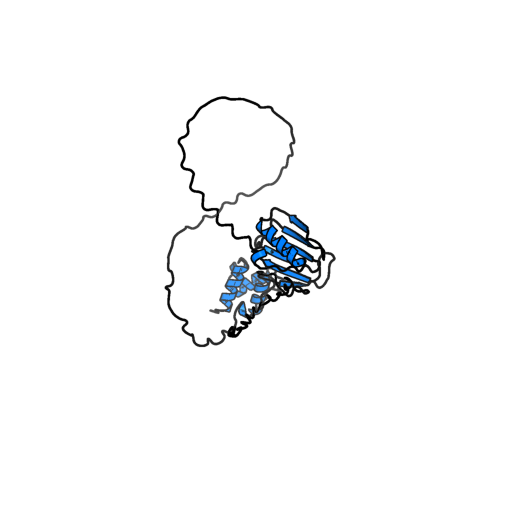1335 C C . PRO A 1 195 ? 14.794 -37.538 -3.619 1.00 55.69 195 PRO A C 1
ATOM 1337 O O . PRO A 1 195 ? 14.233 -37.842 -2.574 1.00 55.69 195 PRO A O 1
ATOM 1340 N N . ALA A 1 196 ? 14.163 -37.421 -4.788 1.00 48.47 196 ALA A N 1
ATOM 1341 C CA . ALA A 1 196 ? 12.793 -37.715 -5.210 1.00 48.47 196 ALA A CA 1
ATOM 1342 C C . ALA A 1 196 ? 11.952 -38.806 -4.497 1.00 48.47 196 ALA A C 1
ATOM 1344 O O . ALA A 1 196 ? 12.407 -39.915 -4.234 1.00 48.47 196 ALA A O 1
ATOM 1345 N N . GLY A 1 197 ? 10.651 -38.501 -4.420 1.00 36.94 197 GLY A N 1
ATOM 1346 C CA . GLY A 1 197 ? 9.487 -39.401 -4.379 1.00 36.94 197 GLY A CA 1
ATOM 1347 C C . GLY A 1 197 ? 8.245 -38.503 -4.261 1.00 36.94 197 GLY A C 1
ATOM 1348 O O . GLY A 1 197 ? 8.107 -37.802 -3.272 1.00 36.94 197 GLY A O 1
ATOM 1349 N N . GLY A 1 198 ? 7.401 -38.276 -5.267 1.00 48.34 198 GLY A N 1
ATOM 1350 C CA . GLY A 1 198 ? 6.802 -39.253 -6.159 1.00 48.34 198 GLY A CA 1
ATOM 1351 C C . GLY A 1 198 ? 5.550 -39.805 -5.487 1.00 48.34 198 GLY A C 1
ATOM 1352 O O . GLY A 1 198 ? 5.641 -40.874 -4.918 1.00 48.34 198 GLY A O 1
ATOM 1353 N N . GLU A 1 199 ? 4.425 -39.082 -5.522 1.00 40.94 199 GLU A N 1
ATOM 1354 C CA . GLU A 1 199 ? 3.096 -39.709 -5.520 1.00 40.94 199 GLU A CA 1
ATOM 1355 C C . GLU A 1 199 ? 2.026 -38.691 -5.957 1.00 40.94 199 GLU A C 1
ATOM 1357 O O . GLU A 1 199 ? 1.799 -37.668 -5.310 1.00 40.94 199 GLU A O 1
ATOM 1362 N N . ALA A 1 200 ? 1.391 -38.959 -7.097 1.00 52.72 200 ALA A N 1
ATOM 1363 C CA . ALA A 1 200 ? 0.176 -38.285 -7.535 1.00 52.72 200 ALA A CA 1
ATOM 1364 C C . ALA A 1 200 ? -1.030 -38.902 -6.801 1.00 52.72 200 ALA A C 1
ATOM 1366 O O . ALA A 1 200 ? -1.098 -40.130 -6.714 1.00 52.72 200 ALA A O 1
ATOM 1367 N N . PRO A 1 201 ? -2.009 -38.120 -6.312 1.00 57.12 201 PRO A N 1
ATOM 1368 C CA . PRO A 1 201 ? -3.266 -38.689 -5.851 1.00 57.12 201 PRO A CA 1
ATOM 1369 C C . PRO A 1 201 ? -4.119 -39.129 -7.052 1.00 57.12 201 PRO A C 1
ATOM 1371 O O . PRO A 1 201 ? -4.185 -38.404 -8.047 1.00 57.12 201 PRO A O 1
ATOM 1374 N N . PRO A 1 202 ? -4.785 -40.290 -6.968 1.00 53.75 202 PRO A N 1
ATOM 1375 C CA . PRO A 1 202 ? -5.658 -40.786 -8.017 1.00 53.75 202 PRO A CA 1
ATOM 1376 C C . PRO A 1 202 ? -6.941 -39.956 -8.120 1.00 53.75 202 PRO A C 1
ATOM 1378 O O . PRO A 1 202 ? -7.526 -39.533 -7.120 1.00 53.75 202 PRO A O 1
ATOM 1381 N N . ASP A 1 203 ? -7.394 -39.792 -9.359 1.00 51.69 203 ASP A N 1
ATOM 1382 C CA . ASP A 1 203 ? -8.755 -39.419 -9.707 1.00 51.69 203 ASP A CA 1
ATOM 1383 C C . ASP A 1 203 ? -9.784 -40.303 -8.984 1.00 51.69 203 ASP A C 1
ATOM 1385 O O . ASP A 1 203 ? -9.693 -41.532 -8.986 1.00 51.69 203 ASP A O 1
ATOM 1389 N N . GLY A 1 204 ? -10.830 -39.668 -8.452 1.00 51.34 204 GLY A N 1
ATOM 1390 C CA . GLY A 1 204 ? -12.114 -40.328 -8.225 1.00 51.34 204 GLY A CA 1
ATOM 1391 C C . GLY A 1 204 ? -12.426 -40.739 -6.788 1.00 51.34 204 GLY A C 1
ATOM 1392 O O . GLY A 1 204 ? -12.470 -41.920 -6.461 1.00 51.34 204 GLY A O 1
ATOM 1393 N N . ALA A 1 205 ? -12.823 -39.774 -5.960 1.00 44.72 205 ALA A N 1
ATOM 1394 C CA . ALA A 1 205 ? -13.782 -40.028 -4.889 1.00 44.72 205 ALA A CA 1
ATOM 1395 C C . ALA A 1 205 ? -14.685 -38.799 -4.744 1.00 44.72 205 ALA A C 1
ATOM 1397 O O . ALA A 1 205 ? -14.213 -37.695 -4.485 1.00 44.72 205 ALA A O 1
ATOM 1398 N N . GLY A 1 206 ? -15.983 -38.983 -5.001 1.00 46.88 206 GLY A N 1
ATOM 1399 C CA . GLY A 1 206 ? -16.983 -37.917 -4.943 1.00 46.88 206 GLY A CA 1
ATOM 1400 C C . GLY A 1 206 ? -17.055 -37.237 -3.569 1.00 46.88 206 GLY A C 1
ATOM 1401 O O . GLY A 1 206 ? -16.564 -37.791 -2.584 1.00 46.88 206 GLY A O 1
ATOM 1402 N N . PRO A 1 207 ? -17.681 -36.050 -3.480 1.00 47.22 207 PRO A N 1
ATOM 1403 C CA . PRO A 1 207 ? -17.796 -35.302 -2.235 1.00 47.22 207 PRO A CA 1
ATOM 1404 C C . PRO A 1 207 ? -18.622 -36.098 -1.217 1.00 47.22 207 PRO A C 1
ATOM 1406 O O . PRO A 1 207 ? -19.851 -36.036 -1.191 1.00 47.22 207 PRO A O 1
ATOM 1409 N N . GLN A 1 208 ? -17.938 -36.864 -0.369 1.00 53.62 208 GLN A N 1
ATOM 1410 C CA . GLN A 1 208 ? -18.517 -37.411 0.844 1.00 53.62 208 GLN A CA 1
ATOM 1411 C C . GLN A 1 208 ? -18.787 -36.231 1.772 1.00 53.62 208 GLN A C 1
ATOM 1413 O O . GLN A 1 208 ? -17.869 -35.588 2.280 1.00 53.62 208 GLN A O 1
ATOM 1418 N N . SER A 1 209 ? -20.068 -35.917 1.943 1.00 52.53 209 SER A N 1
ATOM 1419 C CA . SER A 1 209 ? -20.553 -34.959 2.926 1.00 52.53 209 SER A CA 1
ATOM 1420 C C . SER A 1 209 ? -20.116 -35.421 4.317 1.00 52.53 209 SER A C 1
ATOM 1422 O O . SER A 1 209 ? -20.734 -36.298 4.918 1.00 52.53 209 SER A O 1
ATOM 1424 N N . ALA A 1 210 ? -19.014 -34.856 4.806 1.00 53.88 210 ALA A N 1
ATOM 1425 C CA . ALA A 1 210 ? -18.613 -34.995 6.193 1.00 53.88 210 ALA A CA 1
ATOM 1426 C C . ALA A 1 210 ? -19.708 -34.382 7.093 1.00 53.88 210 ALA A C 1
ATOM 1428 O O . ALA A 1 210 ? -20.296 -33.360 6.721 1.00 53.88 210 ALA A O 1
ATOM 1429 N N . PRO A 1 211 ? -20.014 -34.988 8.255 1.00 56.41 211 PRO A N 1
ATOM 1430 C CA . PRO A 1 211 ? -20.972 -34.425 9.201 1.00 56.41 211 PRO A CA 1
ATOM 1431 C C . PRO A 1 211 ? -20.548 -33.005 9.624 1.00 56.41 211 PRO A C 1
ATOM 1433 O O . PRO A 1 211 ? -19.350 -32.710 9.602 1.00 56.41 211 PRO A O 1
ATOM 1436 N N . PRO A 1 212 ? -21.494 -32.126 10.017 1.00 56.09 212 PRO A N 1
ATOM 1437 C CA . PRO A 1 212 ? -21.195 -30.758 10.427 1.00 56.09 212 PRO A CA 1
ATOM 1438 C C . PRO A 1 212 ? -20.167 -30.784 11.557 1.00 56.09 212 PRO A C 1
ATOM 1440 O O . PRO A 1 212 ? -20.476 -31.185 12.680 1.00 56.09 212 PRO A O 1
ATOM 1443 N N . GLN A 1 213 ? -18.927 -30.409 11.249 1.00 51.03 213 GLN A N 1
ATOM 1444 C CA . GLN A 1 213 ? -17.912 -30.230 12.271 1.00 51.03 213 GLN A CA 1
ATOM 1445 C C . GLN A 1 213 ? -18.388 -29.069 13.142 1.00 51.03 213 GLN A C 1
ATOM 1447 O O . GLN A 1 213 ? -18.659 -27.977 12.638 1.00 51.03 213 GLN A O 1
ATOM 1452 N N . ALA A 1 214 ? -18.567 -29.327 14.439 1.00 55.91 214 ALA A N 1
ATOM 1453 C CA . ALA A 1 214 ? -18.815 -28.272 15.411 1.00 55.91 214 ALA A CA 1
ATOM 1454 C C . ALA A 1 214 ? -17.744 -27.177 15.237 1.00 55.91 214 ALA A C 1
ATOM 1456 O O . ALA A 1 214 ? -16.597 -27.516 14.929 1.00 55.91 214 ALA A O 1
ATOM 1457 N N . PRO A 1 215 ? -18.087 -25.886 15.393 1.00 57.34 215 PRO A N 1
ATOM 1458 C CA . PRO A 1 215 ? -17.125 -24.812 15.193 1.00 57.34 215 PRO A CA 1
ATOM 1459 C C . PRO A 1 215 ? -15.936 -25.032 16.130 1.00 57.34 215 PRO A C 1
ATOM 1461 O O . PRO A 1 215 ? -16.094 -25.034 17.351 1.00 57.34 215 PRO A O 1
ATOM 1464 N N . ALA A 1 216 ? -14.755 -25.265 15.556 1.00 65.38 216 ALA A N 1
ATOM 1465 C CA . ALA A 1 216 ? -13.527 -25.330 16.326 1.00 65.38 216 ALA A CA 1
ATOM 1466 C C . ALA A 1 216 ? -13.343 -23.985 17.038 1.00 65.38 216 ALA A C 1
ATOM 1468 O O . ALA A 1 216 ? -13.464 -22.928 16.414 1.00 65.38 216 ALA A O 1
ATOM 1469 N N . THR A 1 217 ? -13.083 -24.015 18.346 1.00 78.06 217 THR A N 1
ATOM 1470 C CA . THR A 1 217 ? -12.761 -22.802 19.101 1.00 78.06 217 THR A CA 1
ATOM 1471 C C . THR A 1 217 ? -11.548 -22.135 18.445 1.00 78.06 217 THR A C 1
ATOM 1473 O O . THR A 1 217 ? -10.525 -22.806 18.281 1.00 78.06 217 THR A O 1
ATOM 1476 N N . PRO A 1 218 ? -11.631 -20.852 18.047 1.00 85.62 218 PRO A N 1
ATOM 1477 C CA . PRO A 1 218 ? -10.514 -20.174 17.403 1.00 85.62 218 PRO A CA 1
ATOM 1478 C C . PRO A 1 218 ? -9.321 -20.117 18.362 1.00 85.62 218 PRO A C 1
ATOM 1480 O O . PRO A 1 218 ? -9.460 -19.736 19.524 1.00 85.62 218 PRO A O 1
ATOM 1483 N N . CYS A 1 219 ? -8.147 -20.501 17.871 1.00 89.50 219 CYS A N 1
ATOM 1484 C CA . CYS A 1 219 ? -6.889 -20.508 18.611 1.00 89.50 219 CYS A CA 1
ATOM 1485 C C . CYS A 1 219 ? -5.822 -19.722 17.839 1.00 89.50 219 CYS A C 1
ATOM 1487 O O . CYS A 1 219 ? -5.982 -19.455 16.646 1.00 89.50 219 CYS A O 1
ATOM 1489 N N . GLY A 1 220 ? -4.749 -19.334 18.533 1.00 89.62 220 GLY A N 1
ATOM 1490 C CA . GLY A 1 220 ? -3.596 -18.677 17.917 1.00 89.62 220 GLY A CA 1
ATOM 1491 C C . GLY A 1 220 ? -3.962 -17.434 17.099 1.00 89.62 220 GLY A C 1
ATOM 1492 O O . GLY A 1 220 ? -4.626 -16.524 17.589 1.00 89.62 220 GLY A O 1
ATOM 1493 N N . LEU A 1 221 ? -3.538 -17.382 15.839 1.00 89.25 221 LEU A N 1
ATOM 1494 C CA . LEU A 1 221 ? -3.816 -16.280 14.915 1.00 89.25 221 LEU A CA 1
ATOM 1495 C C . LEU A 1 221 ? -5.309 -16.066 14.662 1.00 89.25 221 LEU A C 1
ATOM 1497 O O . LEU A 1 221 ? -5.723 -14.931 14.442 1.00 89.25 221 LEU A O 1
ATOM 1501 N N . ALA A 1 222 ? -6.122 -17.123 14.725 1.00 89.56 222 ALA A N 1
ATOM 1502 C CA . ALA A 1 222 ? -7.563 -17.015 14.519 1.00 89.56 222 ALA A CA 1
ATOM 1503 C C . ALA A 1 222 ? -8.286 -16.344 15.700 1.00 89.56 222 ALA A C 1
ATOM 1505 O O . ALA A 1 222 ? -9.429 -15.917 15.545 1.00 89.56 222 ALA A O 1
ATOM 1506 N N . SER A 1 223 ? -7.649 -16.242 16.875 1.00 89.06 223 SER A N 1
ATOM 1507 C CA . SER A 1 223 ? -8.242 -15.604 18.057 1.00 89.06 223 SER A CA 1
ATOM 1508 C C . SER A 1 223 ? -7.909 -14.114 18.191 1.00 89.06 223 SER A C 1
ATOM 1510 O O . SER A 1 223 ? -8.442 -13.451 19.084 1.00 89.06 223 SER A O 1
ATOM 1512 N N . ILE A 1 224 ? -7.074 -13.556 17.305 1.00 91.50 224 ILE A N 1
ATOM 1513 C CA . ILE A 1 224 ? -6.695 -12.140 17.327 1.00 91.50 224 ILE A CA 1
ATOM 1514 C C . ILE A 1 224 ? -6.946 -11.452 15.984 1.00 91.50 224 ILE A C 1
ATOM 1516 O O . ILE A 1 224 ? -6.909 -12.064 14.924 1.00 91.50 224 ILE A O 1
ATOM 1520 N N . GLN A 1 225 ? -7.125 -10.131 16.013 1.00 90.81 225 GLN A N 1
ATOM 1521 C CA . GLN A 1 225 ? -7.064 -9.322 14.797 1.00 90.81 225 GLN A CA 1
ATOM 1522 C C . GLN A 1 225 ? -5.588 -9.094 14.410 1.00 90.81 225 GLN A C 1
ATOM 1524 O O . GLN A 1 225 ? -4.856 -8.495 15.216 1.00 90.81 225 GLN A O 1
ATOM 1529 N N . PRO A 1 226 ? -5.145 -9.478 13.196 1.00 88.75 226 PRO A N 1
ATOM 1530 C CA . PRO A 1 226 ? -3.789 -9.204 12.725 1.00 88.75 226 PRO A CA 1
ATOM 1531 C C . PRO A 1 226 ? -3.433 -7.715 12.813 1.00 88.75 226 PRO A C 1
ATOM 1533 O O . PRO A 1 226 ? -4.282 -6.837 12.628 1.00 88.75 226 PRO A O 1
ATOM 1536 N N . GLY A 1 227 ? -2.177 -7.430 13.154 1.00 86.19 227 GLY A N 1
ATOM 1537 C CA . GLY A 1 227 ? -1.635 -6.075 13.183 1.00 86.19 227 GLY A CA 1
ATOM 1538 C C . GLY A 1 227 ? -1.304 -5.551 11.784 1.00 86.19 227 GLY A C 1
ATOM 1539 O O . GLY A 1 227 ? -1.373 -6.278 10.797 1.00 86.19 227 GLY A O 1
ATOM 1540 N N . ARG A 1 228 ? -0.886 -4.280 11.694 1.00 85.44 228 ARG A N 1
ATOM 1541 C CA . ARG A 1 228 ? -0.503 -3.654 10.410 1.00 85.44 228 ARG A CA 1
ATOM 1542 C C . ARG A 1 228 ? 0.783 -4.230 9.814 1.00 85.44 228 ARG A C 1
ATOM 1544 O O . ARG A 1 228 ? 1.055 -4.024 8.637 1.00 85.44 228 ARG A O 1
ATOM 1551 N N . ASN A 1 229 ? 1.583 -4.908 10.633 1.00 90.94 229 ASN A N 1
ATOM 1552 C CA . ASN A 1 229 ? 2.778 -5.627 10.222 1.00 90.94 229 ASN A CA 1
ATOM 1553 C C . ASN A 1 229 ? 2.925 -6.936 11.035 1.00 90.94 229 ASN A C 1
ATOM 1555 O O . ASN A 1 229 ? 2.243 -7.109 12.058 1.00 90.94 229 ASN A O 1
ATOM 1559 N N . PRO A 1 230 ? 3.805 -7.861 10.609 1.00 92.62 230 PRO A N 1
ATOM 1560 C CA . PRO A 1 230 ? 3.989 -9.146 11.287 1.00 92.62 230 PRO A CA 1
ATOM 1561 C C . PRO A 1 230 ? 4.422 -9.018 12.756 1.00 92.62 230 PRO A C 1
ATOM 1563 O O . PRO A 1 230 ? 3.955 -9.779 13.600 1.00 92.62 230 PRO A O 1
ATOM 1566 N N . VAL A 1 231 ? 5.236 -8.013 13.100 1.00 95.69 231 VAL A N 1
ATOM 1567 C CA . VAL A 1 231 ? 5.701 -7.785 14.481 1.00 95.69 231 VAL A CA 1
ATOM 1568 C C . VAL A 1 231 ? 4.554 -7.348 15.395 1.00 95.69 231 VAL A C 1
ATOM 1570 O O . VAL A 1 231 ? 4.440 -7.860 16.505 1.00 95.69 231 VAL A O 1
ATOM 1573 N N . GLN A 1 232 ? 3.656 -6.472 14.933 1.00 95.31 232 GLN A N 1
ATOM 1574 C CA . GLN A 1 232 ? 2.448 -6.101 15.683 1.00 95.31 232 GLN A CA 1
ATOM 1575 C C . GLN A 1 232 ? 1.546 -7.313 15.905 1.00 95.31 232 GLN A C 1
ATOM 1577 O O . GLN A 1 232 ? 0.980 -7.468 16.984 1.00 95.31 232 GLN A O 1
ATOM 1582 N N . THR A 1 233 ? 1.421 -8.184 14.901 1.00 94.88 233 THR A N 1
ATOM 1583 C CA . THR A 1 233 ? 0.662 -9.437 15.030 1.00 94.88 233 THR A CA 1
ATOM 1584 C C . THR A 1 233 ? 1.274 -10.330 16.109 1.00 94.88 233 THR A C 1
ATOM 1586 O O . THR A 1 233 ? 0.560 -10.779 17.002 1.00 94.88 233 THR A O 1
ATOM 1589 N N . LEU A 1 234 ? 2.599 -10.499 16.100 1.00 96.06 234 LEU A N 1
ATOM 1590 C CA . LEU A 1 234 ? 3.332 -11.246 17.122 1.00 96.06 234 LEU A CA 1
ATOM 1591 C C . LEU A 1 234 ? 3.164 -10.644 18.528 1.00 96.06 234 LEU A C 1
ATOM 1593 O O . LEU A 1 234 ? 2.872 -11.369 19.473 1.00 96.06 234 LEU A O 1
ATOM 1597 N N . GLN A 1 235 ? 3.301 -9.323 18.680 1.00 97.38 235 GLN A N 1
ATOM 1598 C CA . GLN A 1 235 ? 3.107 -8.628 19.960 1.00 97.38 235 GLN A CA 1
ATOM 1599 C C . GLN A 1 235 ? 1.675 -8.820 20.491 1.00 97.38 235 GLN A C 1
ATOM 1601 O O . GLN A 1 235 ? 1.482 -9.080 21.676 1.00 97.38 235 GLN A O 1
ATOM 1606 N N . ARG A 1 236 ? 0.655 -8.764 19.625 1.00 96.25 236 ARG A N 1
ATOM 1607 C CA . ARG A 1 236 ? -0.736 -9.029 20.031 1.00 96.25 236 ARG A CA 1
ATOM 1608 C C . ARG A 1 236 ? -0.958 -10.486 20.430 1.00 96.25 236 ARG A C 1
ATOM 1610 O O . ARG A 1 236 ? -1.624 -10.717 21.434 1.00 96.25 236 ARG A O 1
ATOM 1617 N N . LEU A 1 237 ? -0.381 -11.443 19.697 1.00 95.50 237 LEU A N 1
ATOM 1618 C CA . LEU A 1 237 ? -0.434 -12.864 20.061 1.00 95.50 237 LEU A CA 1
ATOM 1619 C C . LEU A 1 237 ? 0.196 -13.118 21.432 1.00 95.50 237 LEU A C 1
ATOM 1621 O O . LEU A 1 237 ? -0.404 -13.785 22.268 1.00 95.50 237 LEU A O 1
ATOM 1625 N N . LEU A 1 238 ? 1.384 -12.560 21.679 1.00 96.12 238 LEU A N 1
ATOM 1626 C CA . LEU A 1 238 ? 2.080 -12.686 22.961 1.00 96.12 238 LEU A CA 1
ATOM 1627 C C . LEU A 1 238 ? 1.249 -12.101 24.112 1.00 96.12 238 LEU A C 1
ATOM 1629 O O . LEU A 1 238 ? 1.130 -12.737 25.157 1.00 96.12 238 LEU A O 1
ATOM 1633 N N . GLY A 1 239 ? 0.623 -10.938 23.901 1.00 95.81 239 GLY A N 1
ATOM 1634 C CA . GLY A 1 239 ? -0.291 -10.333 24.874 1.00 95.81 239 GLY A CA 1
ATOM 1635 C C . GLY A 1 239 ? -1.539 -11.182 25.138 1.00 95.81 239 GLY A C 1
ATOM 1636 O O . GLY A 1 239 ? -1.916 -11.381 26.290 1.00 95.81 239 GLY A O 1
ATOM 1637 N N . ALA A 1 240 ? -2.149 -11.744 24.089 1.00 93.06 240 ALA A N 1
ATOM 1638 C CA . ALA A 1 240 ? -3.287 -12.658 24.218 1.00 93.06 240 ALA A CA 1
ATOM 1639 C C . ALA A 1 240 ? -2.916 -13.960 24.953 1.00 93.06 240 ALA A C 1
ATOM 1641 O O . ALA A 1 240 ? -3.745 -14.529 25.658 1.00 93.06 240 ALA A O 1
ATOM 1642 N N . ALA A 1 241 ? -1.657 -14.392 24.841 1.00 93.19 241 ALA A N 1
ATOM 1643 C CA . ALA A 1 241 ? -1.087 -15.517 25.578 1.00 93.19 241 ALA A CA 1
ATOM 1644 C C . ALA A 1 241 ? -0.648 -15.166 27.018 1.00 93.19 241 ALA A C 1
ATOM 1646 O O . ALA A 1 241 ? -0.057 -16.004 27.701 1.00 93.19 241 ALA A O 1
ATOM 1647 N N . GLY A 1 242 ? -0.905 -13.939 27.485 1.00 95.25 242 GLY A N 1
ATOM 1648 C CA . GLY A 1 242 ? -0.607 -13.494 28.849 1.00 95.25 242 GLY A CA 1
ATOM 1649 C C . GLY A 1 242 ? 0.840 -13.056 29.095 1.00 95.25 242 GLY A C 1
ATOM 1650 O O . GLY A 1 242 ? 1.223 -12.872 30.249 1.00 95.25 242 GLY A O 1
ATOM 1651 N N . GLN A 1 243 ? 1.651 -12.886 28.050 1.00 96.88 243 GLN A N 1
ATOM 1652 C CA . GLN A 1 243 ? 2.990 -12.302 28.169 1.00 96.88 243 GLN A CA 1
ATOM 1653 C C . GLN A 1 243 ? 2.941 -10.771 28.076 1.00 96.88 243 GLN A C 1
ATOM 1655 O O . GLN A 1 243 ? 1.990 -10.208 27.538 1.00 96.88 243 GLN A O 1
ATOM 1660 N N . ASP A 1 244 ? 4.001 -10.092 28.531 1.00 96.50 244 ASP A N 1
ATOM 1661 C CA . ASP A 1 244 ? 4.170 -8.638 28.368 1.00 96.50 244 ASP A CA 1
ATOM 1662 C C . ASP A 1 244 ? 5.250 -8.311 27.316 1.00 96.50 244 ASP A C 1
ATOM 1664 O O . ASP A 1 244 ? 6.424 -8.112 27.649 1.00 96.50 244 ASP A O 1
ATOM 1668 N N . PRO A 1 245 ? 4.892 -8.256 26.020 1.00 96.25 245 PRO A N 1
ATOM 1669 C CA . PRO A 1 245 ? 5.819 -7.860 24.966 1.00 96.25 245 PRO A CA 1
ATOM 1670 C C . PRO A 1 245 ? 6.041 -6.340 24.891 1.00 96.25 245 PRO A C 1
ATOM 1672 O O . PRO A 1 245 ? 6.849 -5.906 24.063 1.00 96.25 245 PRO A O 1
ATOM 1675 N N . GLY A 1 246 ? 5.354 -5.543 25.722 1.00 96.50 246 GLY A N 1
ATOM 1676 C CA . GLY A 1 246 ? 5.216 -4.096 25.573 1.00 96.50 246 GLY A CA 1
ATOM 1677 C C . GLY A 1 246 ? 4.093 -3.675 24.606 1.00 96.50 246 GLY A C 1
ATOM 1678 O O . GLY A 1 246 ? 3.253 -4.493 24.223 1.00 96.50 246 GLY A O 1
ATOM 1679 N N . PRO A 1 247 ? 4.046 -2.387 24.214 1.00 96.75 247 PRO A N 1
ATOM 1680 C CA . PRO A 1 247 ? 3.062 -1.876 23.259 1.00 96.75 247 PRO A CA 1
ATOM 1681 C C . PRO A 1 247 ? 3.146 -2.578 21.896 1.00 96.75 247 PRO A C 1
ATOM 1683 O O . PRO A 1 247 ? 4.235 -2.891 21.425 1.00 96.75 247 PRO A O 1
ATOM 1686 N N . ALA A 1 248 ? 2.003 -2.766 21.225 1.00 94.31 248 ALA A N 1
ATOM 1687 C CA . ALA A 1 248 ? 1.940 -3.318 19.867 1.00 94.31 248 ALA A CA 1
ATOM 1688 C C . ALA A 1 248 ? 2.325 -2.267 18.801 1.00 94.31 248 ALA A C 1
ATOM 1690 O O . ALA A 1 248 ? 1.519 -1.888 17.948 1.00 94.31 248 ALA A O 1
ATOM 1691 N N . ASP A 1 249 ? 3.543 -1.742 18.896 1.00 93.62 249 ASP A N 1
ATOM 1692 C CA . ASP A 1 249 ? 4.095 -0.695 18.033 1.00 93.62 249 ASP A CA 1
ATOM 1693 C C . ASP A 1 249 ? 4.666 -1.234 16.710 1.00 93.62 249 ASP A C 1
ATOM 1695 O O . ASP A 1 249 ? 4.746 -0.506 15.718 1.00 93.62 249 ASP A O 1
ATOM 1699 N N . GLY A 1 250 ? 4.967 -2.532 16.637 1.00 94.38 250 GLY A N 1
ATOM 1700 C CA . GLY A 1 250 ? 5.586 -3.172 15.480 1.00 94.38 250 GLY A CA 1
ATOM 1701 C C . GLY A 1 250 ? 7.107 -3.147 15.482 1.00 94.38 250 GLY A C 1
ATOM 1702 O O . GLY A 1 250 ? 7.706 -3.421 14.444 1.00 94.38 250 GLY A O 1
ATOM 1703 N N . LEU A 1 251 ? 7.732 -2.837 16.619 1.00 94.75 251 LEU A N 1
ATOM 1704 C CA . LEU A 1 251 ? 9.177 -2.892 16.803 1.00 94.75 251 LEU A CA 1
ATOM 1705 C C . LEU A 1 251 ? 9.561 -4.115 17.635 1.00 94.75 251 LEU A C 1
ATOM 1707 O O . LEU A 1 251 ? 9.097 -4.310 18.757 1.00 94.75 251 LEU A O 1
ATOM 1711 N N . MET A 1 252 ? 10.468 -4.943 17.113 1.00 93.75 252 MET A N 1
ATOM 1712 C CA . MET A 1 252 ? 10.915 -6.145 17.822 1.00 93.75 252 MET A CA 1
ATOM 1713 C C . MET A 1 252 ? 11.989 -5.808 18.867 1.00 93.75 252 MET A C 1
ATOM 1715 O O . MET A 1 252 ? 13.189 -6.031 18.677 1.00 93.75 252 MET A O 1
ATOM 1719 N N . GLY A 1 253 ? 11.550 -5.221 19.979 1.00 94.44 253 GLY A N 1
ATOM 1720 C CA . GLY A 1 253 ? 12.405 -4.801 21.086 1.00 94.44 253 GLY A CA 1
ATOM 1721 C C . GLY A 1 253 ? 12.806 -5.935 22.036 1.00 94.44 253 GLY A C 1
ATOM 1722 O O . GLY A 1 253 ? 12.389 -7.087 21.902 1.00 94.44 253 GLY A O 1
ATOM 1723 N N . THR A 1 254 ? 13.610 -5.592 23.044 1.00 95.88 254 THR A N 1
ATOM 1724 C CA . THR A 1 254 ? 14.080 -6.537 24.072 1.00 95.88 254 THR A CA 1
ATOM 1725 C C . THR A 1 254 ? 12.924 -7.183 24.838 1.00 95.88 254 THR A C 1
ATOM 1727 O O . THR A 1 254 ? 12.954 -8.388 25.067 1.00 95.88 254 THR A O 1
ATOM 1730 N N . ARG A 1 255 ? 11.872 -6.417 25.168 1.00 96.94 255 ARG A N 1
ATOM 1731 C CA . ARG A 1 255 ? 10.679 -6.932 25.867 1.00 96.94 255 ARG A CA 1
ATOM 1732 C C . ARG A 1 255 ? 9.931 -7.977 25.046 1.00 96.94 255 ARG A C 1
ATOM 1734 O O . ARG A 1 255 ? 9.653 -9.059 25.546 1.00 96.94 255 ARG A O 1
ATOM 1741 N N . THR A 1 256 ? 9.688 -7.700 23.766 1.00 97.56 256 THR A N 1
ATOM 1742 C CA . THR A 1 256 ? 9.024 -8.646 22.860 1.00 97.56 256 THR A CA 1
ATOM 1743 C C . THR A 1 256 ? 9.817 -9.949 22.722 1.00 97.56 256 THR A C 1
ATOM 1745 O O . THR A 1 256 ? 9.236 -11.029 22.787 1.00 97.56 256 THR A O 1
ATOM 1748 N N . ARG A 1 257 ? 11.151 -9.873 22.603 1.00 96.56 257 ARG A N 1
ATOM 1749 C CA . ARG A 1 257 ? 12.014 -11.067 22.543 1.00 96.56 257 ARG A CA 1
ATOM 1750 C C . ARG A 1 257 ? 12.012 -11.868 23.846 1.00 96.56 257 ARG A C 1
ATOM 1752 O O . ARG A 1 257 ? 11.974 -13.092 23.798 1.00 96.56 257 ARG A O 1
ATOM 1759 N N . GLN A 1 258 ? 12.026 -11.194 24.996 1.00 96.75 258 GLN A N 1
ATOM 1760 C CA . GLN A 1 258 ? 11.937 -11.847 26.306 1.00 96.75 258 GLN A CA 1
ATOM 1761 C C . GLN A 1 258 ? 10.587 -12.543 26.501 1.00 96.75 258 GLN A C 1
ATOM 1763 O O . GLN A 1 258 ? 10.564 -13.696 26.922 1.00 96.75 258 GLN A O 1
ATOM 1768 N N . ALA A 1 259 ? 9.484 -11.883 26.136 1.00 97.19 259 ALA A N 1
ATOM 1769 C CA . ALA A 1 259 ? 8.142 -12.464 26.154 1.00 97.19 259 ALA A CA 1
ATOM 1770 C C . ALA A 1 259 ? 8.048 -13.719 25.269 1.00 97.19 259 ALA A C 1
ATOM 1772 O O . ALA A 1 259 ? 7.493 -14.735 25.683 1.00 97.19 259 ALA A O 1
ATOM 1773 N N . LEU A 1 260 ? 8.642 -13.673 24.072 1.00 96.75 260 LEU A N 1
ATOM 1774 C CA . LEU A 1 260 ? 8.694 -14.816 23.163 1.00 96.75 260 LEU A CA 1
ATOM 1775 C C . LEU A 1 260 ? 9.494 -15.990 23.752 1.00 96.75 260 LEU A C 1
ATOM 1777 O O . LEU A 1 260 ? 9.017 -17.123 23.742 1.00 96.75 260 LEU A O 1
ATOM 1781 N N . ALA A 1 261 ? 10.681 -15.722 24.303 1.00 95.69 261 ALA A N 1
ATOM 1782 C CA . ALA A 1 261 ? 11.515 -16.743 24.937 1.00 95.69 261 ALA A CA 1
ATOM 1783 C C . ALA A 1 261 ? 10.858 -17.361 26.179 1.00 95.69 261 ALA A C 1
ATOM 1785 O O . ALA A 1 261 ? 10.942 -18.572 26.381 1.00 95.69 261 ALA A O 1
ATOM 1786 N N . ALA A 1 262 ? 10.174 -16.547 26.986 1.00 95.31 262 ALA A N 1
ATOM 1787 C CA . ALA A 1 262 ? 9.437 -17.011 28.155 1.00 95.31 262 ALA A CA 1
ATOM 1788 C C . ALA A 1 262 ? 8.303 -17.966 27.762 1.00 95.31 262 ALA A C 1
ATOM 1790 O O . ALA A 1 262 ? 8.141 -19.015 28.381 1.00 95.31 262 ALA A O 1
ATOM 1791 N N . LEU A 1 263 ? 7.556 -17.636 26.705 1.00 94.25 263 LEU A N 1
ATOM 1792 C CA . LEU A 1 263 ? 6.411 -18.435 26.276 1.00 94.25 263 LEU A CA 1
ATOM 1793 C C . LEU A 1 263 ? 6.803 -19.736 25.567 1.00 94.25 263 LEU A C 1
ATOM 1795 O O . LEU A 1 263 ? 6.142 -20.756 25.750 1.00 94.25 263 LEU A O 1
ATOM 1799 N N . LEU A 1 264 ? 7.880 -19.715 24.777 1.00 93.06 264 LEU A N 1
ATOM 1800 C CA . LEU A 1 264 ? 8.400 -20.905 24.093 1.00 93.06 264 LEU A CA 1
ATOM 1801 C C . LEU A 1 264 ? 9.352 -21.741 24.968 1.00 93.06 264 LEU A C 1
ATOM 1803 O O . LEU A 1 264 ? 9.778 -22.819 24.555 1.00 93.06 264 LEU A O 1
ATOM 1807 N N . GLY A 1 265 ? 9.695 -21.262 26.167 1.00 92.00 265 GLY A N 1
ATOM 1808 C CA . GLY A 1 265 ? 10.519 -21.985 27.138 1.00 92.00 265 GLY A CA 1
ATOM 1809 C C . GLY A 1 265 ? 11.988 -22.156 26.737 1.00 92.00 265 GLY A C 1
ATOM 1810 O O . GLY A 1 265 ? 12.694 -22.955 27.348 1.00 92.00 265 GLY A O 1
ATOM 1811 N N . ASN A 1 266 ? 12.470 -21.431 25.724 1.00 90.44 266 ASN A N 1
ATOM 1812 C CA . ASN A 1 266 ? 13.857 -21.498 25.265 1.00 90.44 266 ASN A CA 1
ATOM 1813 C C . ASN A 1 266 ? 14.392 -20.106 24.892 1.00 90.44 266 ASN A C 1
ATOM 1815 O O . ASN A 1 266 ? 13.675 -19.274 24.344 1.00 90.44 266 ASN A O 1
ATOM 1819 N N . GLN A 1 267 ? 15.664 -19.837 25.203 1.00 89.25 267 GLN A N 1
ATOM 1820 C CA . GLN A 1 267 ? 16.286 -18.528 24.941 1.00 89.25 267 GLN A CA 1
ATOM 1821 C C . GLN A 1 267 ? 16.587 -18.311 23.451 1.00 89.25 267 GLN A C 1
ATOM 1823 O O . GLN A 1 267 ? 16.651 -17.175 22.987 1.00 89.25 267 GLN A O 1
ATOM 1828 N N . GLN A 1 268 ? 16.728 -19.394 22.685 1.00 90.00 268 GLN A N 1
ATOM 1829 C CA . GLN A 1 268 ? 16.973 -19.365 21.244 1.00 90.00 268 GLN A CA 1
ATOM 1830 C C . GLN A 1 268 ? 15.794 -18.760 20.468 1.00 90.00 268 GLN A C 1
ATOM 1832 O O . GLN A 1 268 ? 16.001 -18.163 19.414 1.00 90.00 268 GLN A O 1
ATOM 1837 N N . ALA A 1 269 ? 14.578 -18.822 21.017 1.00 89.19 269 ALA A N 1
ATOM 1838 C CA . ALA A 1 269 ? 13.388 -18.199 20.452 1.00 89.19 269 ALA A CA 1
ATOM 1839 C C . ALA A 1 269 ? 13.547 -16.689 20.206 1.00 89.19 269 ALA A C 1
ATOM 1841 O O . ALA A 1 269 ? 12.964 -16.155 19.266 1.00 89.19 269 ALA A O 1
ATOM 1842 N N . ALA A 1 270 ? 14.370 -15.998 21.001 1.00 88.44 270 ALA A N 1
ATOM 1843 C CA . ALA A 1 270 ? 14.641 -14.570 20.831 1.00 88.44 270 ALA A CA 1
ATOM 1844 C C . ALA A 1 270 ? 15.371 -14.226 19.515 1.00 88.44 270 ALA A C 1
ATOM 1846 O O . ALA A 1 270 ? 15.375 -13.060 19.110 1.00 88.44 270 ALA A O 1
ATOM 1847 N N . ALA A 1 271 ? 15.997 -15.219 18.876 1.00 90.81 271 ALA A N 1
ATOM 1848 C CA . ALA A 1 271 ? 16.727 -15.085 17.617 1.00 90.81 271 ALA A CA 1
ATOM 1849 C C . ALA A 1 271 ? 15.923 -15.549 16.389 1.00 90.81 271 ALA A C 1
ATOM 1851 O O . ALA A 1 271 ? 16.434 -15.469 15.274 1.00 90.81 271 ALA A O 1
ATOM 1852 N N . LEU A 1 272 ? 14.686 -16.028 16.571 1.00 91.69 272 LEU A N 1
ATOM 1853 C CA . LEU A 1 272 ? 13.827 -16.412 15.452 1.00 91.69 272 LEU A CA 1
ATOM 1854 C C . LEU A 1 272 ? 13.488 -15.197 14.584 1.00 91.69 272 LEU A C 1
ATOM 1856 O O . LEU A 1 272 ? 13.291 -14.086 15.088 1.00 91.69 272 LEU A O 1
ATOM 1860 N N . SER A 1 273 ? 13.362 -15.429 13.276 1.00 93.88 273 SER A N 1
ATOM 1861 C CA . SER A 1 273 ? 12.711 -14.455 12.397 1.00 93.88 273 SER A CA 1
ATOM 1862 C C . SER A 1 273 ? 11.250 -14.255 12.818 1.00 93.88 273 SER A C 1
ATOM 1864 O O . SER A 1 273 ? 10.649 -15.106 13.480 1.00 93.88 273 SER A O 1
ATOM 1866 N N . VAL A 1 274 ? 10.657 -13.124 12.432 1.00 91.88 274 VAL A N 1
ATOM 1867 C CA . VAL A 1 274 ? 9.287 -12.771 12.837 1.00 91.88 274 VAL A CA 1
ATOM 1868 C C . VAL A 1 274 ? 8.276 -13.813 12.351 1.00 91.88 274 VAL A C 1
ATOM 1870 O O . VAL A 1 274 ? 7.392 -14.207 13.106 1.00 91.88 274 VAL A O 1
ATOM 1873 N N . GLU A 1 275 ? 8.435 -14.305 11.124 1.00 89.25 275 GLU A N 1
ATOM 1874 C CA . GLU A 1 275 ? 7.565 -15.329 10.532 1.00 89.25 275 GLU A CA 1
ATOM 1875 C C . GLU A 1 275 ? 7.671 -16.663 11.277 1.00 89.25 275 GLU A C 1
ATOM 1877 O O . GLU A 1 275 ? 6.653 -17.248 11.653 1.00 89.25 275 GLU A O 1
ATOM 1882 N N . GLN A 1 276 ? 8.899 -17.108 11.571 1.00 94.50 276 GLN A N 1
ATOM 1883 C CA . GLN A 1 276 ? 9.136 -18.324 12.353 1.00 94.50 276 GLN A CA 1
ATOM 1884 C C . GLN A 1 276 ? 8.564 -18.203 13.768 1.00 94.50 276 GLN A C 1
ATOM 1886 O O . GLN A 1 276 ? 7.953 -19.147 14.265 1.00 94.50 276 GLN A O 1
ATOM 1891 N N . ALA A 1 277 ? 8.719 -17.040 14.407 1.00 93.75 277 ALA A N 1
ATOM 1892 C CA . ALA A 1 277 ? 8.180 -16.778 15.737 1.00 93.75 277 ALA A CA 1
ATOM 1893 C C . ALA A 1 277 ? 6.645 -16.831 15.758 1.00 93.75 277 ALA A C 1
ATOM 1895 O O . ALA A 1 277 ? 6.073 -17.461 16.646 1.00 93.75 277 ALA A O 1
ATOM 1896 N N . VAL A 1 278 ? 5.981 -16.212 14.775 1.00 92.81 278 VAL A N 1
ATOM 1897 C CA . VAL A 1 278 ? 4.515 -16.250 14.646 1.00 92.81 278 VAL A CA 1
ATOM 1898 C C . VAL A 1 278 ? 4.031 -17.683 14.436 1.00 92.81 278 VAL A C 1
ATOM 1900 O O . VAL A 1 278 ? 3.136 -18.124 15.155 1.00 92.81 278 VAL A O 1
ATOM 1903 N N . SER A 1 279 ? 4.647 -18.433 13.517 1.00 91.50 279 SER A N 1
ATOM 1904 C CA . SER A 1 279 ? 4.258 -19.823 13.253 1.00 91.50 279 SER A CA 1
ATOM 1905 C C . SER A 1 279 ? 4.483 -20.738 14.461 1.00 91.50 279 SER A C 1
ATOM 1907 O O . SER A 1 279 ? 3.639 -21.586 14.745 1.00 91.50 279 SER A O 1
ATOM 1909 N N . ALA A 1 280 ? 5.605 -20.597 15.173 1.00 92.94 280 ALA A N 1
ATOM 1910 C CA . ALA A 1 280 ? 5.895 -21.401 16.361 1.00 92.94 280 ALA A CA 1
ATOM 1911 C C . ALA A 1 280 ? 4.904 -21.104 17.496 1.00 92.94 280 ALA A C 1
ATOM 1913 O O . ALA A 1 280 ? 4.449 -22.013 18.194 1.00 92.94 280 ALA A O 1
ATOM 1914 N N . LEU A 1 281 ? 4.544 -19.829 17.660 1.00 91.94 281 LEU A N 1
ATOM 1915 C CA . LEU A 1 281 ? 3.597 -19.396 18.674 1.00 91.94 281 LEU A CA 1
ATOM 1916 C C . LEU A 1 281 ? 2.173 -19.882 18.381 1.00 91.94 281 LEU A C 1
ATOM 1918 O O . LEU A 1 281 ? 1.504 -20.389 19.278 1.00 91.94 281 LEU A O 1
ATOM 1922 N N . ASP A 1 282 ? 1.731 -19.774 17.130 1.00 92.06 282 ASP A N 1
ATOM 1923 C CA . ASP A 1 282 ? 0.424 -20.264 16.687 1.00 92.06 282 ASP A CA 1
ATOM 1924 C C . ASP A 1 282 ? 0.257 -21.763 16.986 1.00 92.06 282 ASP A C 1
ATOM 1926 O O . ASP A 1 282 ? -0.707 -22.174 17.637 1.00 92.06 282 ASP A O 1
ATOM 1930 N N . GLN A 1 283 ? 1.268 -22.569 16.642 1.00 91.94 283 GLN A N 1
ATOM 1931 C CA . GLN A 1 283 ? 1.283 -24.002 16.945 1.00 91.94 283 GLN A CA 1
ATOM 1932 C C . GLN A 1 283 ? 1.210 -24.280 18.451 1.00 91.94 283 GLN A C 1
ATOM 1934 O O . GLN A 1 283 ? 0.431 -25.137 18.868 1.00 91.94 283 GLN A O 1
ATOM 1939 N N . ARG A 1 284 ? 1.970 -23.543 19.274 1.00 92.31 284 ARG A N 1
ATOM 1940 C CA . ARG A 1 284 ? 1.972 -23.715 20.737 1.00 92.31 284 ARG A CA 1
ATOM 1941 C C . ARG A 1 284 ? 0.621 -23.372 21.368 1.00 92.31 284 ARG A C 1
ATOM 1943 O O . ARG A 1 284 ? 0.214 -24.035 22.316 1.00 92.31 284 ARG A O 1
ATOM 1950 N N . LEU A 1 285 ? -0.071 -22.358 20.848 1.00 90.44 285 LEU A N 1
ATOM 1951 C CA . LEU A 1 285 ? -1.382 -21.934 21.349 1.00 90.44 285 LEU A CA 1
ATOM 1952 C C . LEU A 1 285 ? -2.513 -22.862 20.896 1.00 90.44 285 LEU A C 1
ATOM 1954 O O . LEU A 1 285 ? -3.475 -23.060 21.634 1.00 90.44 285 LEU A O 1
ATOM 1958 N N . CYS A 1 286 ? -2.405 -23.436 19.699 1.00 90.94 286 CYS A N 1
ATOM 1959 C CA . CYS A 1 286 ? -3.401 -24.358 19.159 1.00 90.94 286 CYS A CA 1
ATOM 1960 C C . CYS A 1 286 ? -3.192 -25.819 19.589 1.00 90.94 286 CYS A C 1
ATOM 1962 O O . CYS A 1 286 ? -4.117 -26.625 19.486 1.00 90.94 286 CYS A O 1
ATOM 1964 N N . ARG A 1 287 ? -1.993 -26.178 20.065 1.00 89.06 287 ARG A N 1
ATOM 1965 C CA . ARG A 1 287 ? -1.655 -27.505 20.599 1.00 89.06 287 ARG A CA 1
ATOM 1966 C C . ARG A 1 287 ? -0.881 -27.365 21.914 1.00 89.06 287 ARG A C 1
ATOM 1968 O O . ARG A 1 287 ? 0.340 -27.533 21.916 1.00 89.06 287 ARG A O 1
ATOM 1975 N N . PRO A 1 288 ? -1.562 -27.022 23.021 1.00 74.56 288 PRO A N 1
ATOM 1976 C CA . PRO A 1 288 ? -0.933 -27.080 24.332 1.00 74.56 288 PRO A CA 1
ATOM 1977 C C . PRO A 1 288 ? -0.541 -28.538 24.623 1.00 74.56 288 PRO A C 1
ATOM 1979 O O . PRO A 1 288 ? -1.387 -29.426 24.520 1.00 74.56 288 PRO A O 1
ATOM 1982 N N . GLU A 1 289 ? 0.744 -28.776 24.904 1.00 65.19 289 GLU A N 1
ATOM 1983 C CA . GLU A 1 289 ? 1.247 -30.086 25.357 1.00 65.19 289 GLU A CA 1
ATOM 1984 C C . GLU A 1 289 ? 0.809 -30.423 26.783 1.00 65.19 289 GLU A C 1
ATOM 1986 O O . GLU A 1 289 ? 0.693 -29.477 27.601 1.00 65.19 289 GLU A O 1
#